Protein AF-0000000066156916 (afdb_homodimer)

InterPro domains:
  IPR000218 Large ribosomal subunit protein uL14 [MF_01367] (1-129)
  IPR000218 Large ribosomal subunit protein uL14 [PF00238] (1-128)
  IPR000218 Large ribosomal subunit protein uL14 [PTHR11761] (5-128)
  IPR000218 Large ribosomal subunit protein uL14 [SM01374] (1-129)
  IPR005745 Large ribosomal subunit protein uL14, bacteria [TIGR01067] (1-129)
  IPR036853 Large ribosomal subunit protein uL14 superfamily [G3DSA:2.40.150.20] (1-129)
  IPR036853 Large ribosomal subunit protein uL14 superfamily [SSF50193] (1-129)

Structure (mmCIF, N/CA/C/O backbone):
data_AF-0000000066156916-model_v1
#
loop_
_entity.id
_entity.type
_entity.pdbx_description
1 polymer 'Large ribosomal subunit protein uL14m'
#
loop_
_atom_site.group_PDB
_atom_site.id
_atom_site.type_symbol
_atom_site.label_atom_id
_atom_site.label_alt_id
_atom_site.label_comp_id
_atom_site.label_asym_id
_atom_site.label_entity_id
_atom_site.label_seq_id
_atom_site.pdbx_PDB_ins_code
_atom_site.Cartn_x
_atom_site.Cartn_y
_atom_site.Cartn_z
_atom_site.occupancy
_atom_site.B_iso_or_equiv
_atom_site.auth_seq_id
_atom_site.auth_comp_id
_atom_site.auth_asym_id
_atom_site.auth_atom_id
_atom_site.pdbx_PDB_model_num
ATOM 1 N N . MET A 1 1 ? -2.977 5.238 17.281 1 75.19 1 MET A N 1
ATOM 2 C CA . MET A 1 1 ? -4.219 6 17.172 1 75.19 1 MET A CA 1
ATOM 3 C C . MET A 1 1 ? -3.939 7.5 17.141 1 75.19 1 MET A C 1
ATOM 5 O O . MET A 1 1 ? -3.012 7.973 17.812 1 75.19 1 MET A O 1
ATOM 9 N N . ILE A 1 2 ? -4.539 8.188 16.25 1 85.06 2 ILE A N 1
ATOM 10 C CA . ILE A 1 2 ? -4.305 9.617 16.078 1 85.06 2 ILE A CA 1
ATOM 11 C C . ILE A 1 2 ? -5.359 10.406 16.859 1 85.06 2 ILE A C 1
ATOM 13 O O . ILE A 1 2 ? -6.562 10.234 16.625 1 85.06 2 ILE A O 1
ATOM 17 N N . ILE A 1 3 ? -4.891 11.18 17.875 1 84.06 3 ILE A N 1
ATOM 18 C CA . ILE A 1 3 ? -5.773 11.984 18.719 1 84.06 3 ILE A CA 1
ATOM 19 C C . ILE A 1 3 ? -5.211 13.398 18.844 1 84.06 3 ILE A C 1
ATOM 21 O O . ILE A 1 3 ? -4.113 13.688 18.359 1 84.06 3 ILE A O 1
ATOM 25 N N . LYS A 1 4 ? -5.996 14.211 19.516 1 86.44 4 LYS A N 1
ATOM 26 C CA . LYS A 1 4 ? -5.484 15.547 19.828 1 86.44 4 LYS A CA 1
ATOM 27 C C . LYS A 1 4 ? -4.16 15.461 20.578 1 86.44 4 LYS A C 1
ATOM 29 O O . LYS A 1 4 ? -4.008 14.648 21.484 1 86.44 4 LYS A O 1
ATOM 34 N N . GLY A 1 5 ? -3.264 16.219 20.203 1 91.69 5 GLY A N 1
ATOM 35 C CA . GLY A 1 5 ? -1.941 16.219 20.797 1 91.69 5 GLY A CA 1
ATOM 36 C C . GLY A 1 5 ? -0.938 15.375 20.047 1 91.69 5 GLY A C 1
ATOM 37 O O . GLY A 1 5 ? 0.262 15.422 20.328 1 91.69 5 GLY A O 1
ATOM 38 N N . SER A 1 6 ? -1.446 14.672 19.094 1 93.69 6 SER A N 1
ATOM 39 C CA . SER A 1 6 ? -0.546 13.828 18.312 1 93.69 6 SER A CA 1
ATOM 40 C C . SER A 1 6 ? 0.35 14.672 17.406 1 93.69 6 SER A C 1
ATOM 42 O O . SER A 1 6 ? -0.067 15.719 16.922 1 93.69 6 SER A O 1
ATOM 44 N N . ASN A 1 7 ? 1.561 14.156 17.234 1 96.5 7 ASN A N 1
ATOM 45 C CA . ASN A 1 7 ? 2.512 14.805 16.344 1 96.5 7 ASN A CA 1
ATOM 46 C C . ASN A 1 7 ? 2.492 14.172 14.953 1 96.5 7 ASN A C 1
ATOM 48 O O . ASN A 1 7 ? 2.205 12.977 14.812 1 96.5 7 ASN A O 1
ATOM 52 N N . PHE A 1 8 ? 2.84 14.977 14.016 1 97.69 8 PHE A N 1
ATOM 53 C CA . PHE A 1 8 ? 2.852 14.531 12.625 1 97.69 8 PHE A CA 1
ATOM 54 C C . PHE A 1 8 ? 4.078 15.062 11.898 1 97.69 8 PHE A C 1
ATOM 56 O O . PHE A 1 8 ? 4.551 16.172 12.188 1 97.69 8 PHE A O 1
ATOM 63 N N . SER A 1 9 ? 4.543 14.281 10.961 1 97.19 9 SER A N 1
ATOM 64 C CA . SER A 1 9 ? 5.535 14.766 10 1 97.19 9 SER A CA 1
ATOM 65 C C . SER A 1 9 ? 4.867 15.461 8.82 1 97.19 9 SER A C 1
ATOM 67 O O . SER A 1 9 ? 3.828 15.008 8.336 1 97.19 9 SER A O 1
ATOM 69 N N . VAL A 1 10 ? 5.461 16.469 8.375 1 96.69 10 VAL A N 1
ATOM 70 C CA . VAL A 1 10 ? 4.91 17.188 7.234 1 96.69 10 VAL A CA 1
ATOM 71 C C . VAL A 1 10 ? 5.43 16.578 5.938 1 96.69 10 VAL A C 1
ATOM 73 O O . VAL A 1 10 ? 6.637 16.375 5.781 1 96.69 10 VAL A O 1
ATOM 76 N N . MET A 1 11 ? 4.438 16.391 4.984 1 94 11 MET A N 1
ATOM 77 C CA . MET A 1 11 ? 4.773 15.633 3.777 1 94 11 MET A CA 1
ATOM 78 C C . MET A 1 11 ? 4.758 16.547 2.553 1 94 11 MET A C 1
ATOM 80 O O . MET A 1 11 ? 4.449 16.094 1.447 1 94 11 MET A O 1
ATOM 84 N N . ASP A 1 12 ? 4.996 17.781 2.676 1 91.81 12 ASP A N 1
ATOM 85 C CA . ASP A 1 12 ? 5.031 18.703 1.551 1 91.81 12 ASP A CA 1
ATOM 86 C C . ASP A 1 12 ? 6.184 19.688 1.689 1 91.81 12 ASP A C 1
ATOM 88 O O . ASP A 1 12 ? 6.914 19.672 2.684 1 91.81 12 ASP A O 1
ATOM 92 N N . ASN A 1 13 ? 6.352 20.438 0.644 1 91.88 13 ASN A N 1
ATOM 93 C CA . ASN A 1 13 ? 7.473 21.375 0.624 1 91.88 13 ASN A CA 1
ATOM 94 C C . ASN A 1 13 ? 7.078 22.734 1.2 1 91.88 13 ASN A C 1
ATOM 96 O O . ASN A 1 13 ? 7.52 23.781 0.708 1 91.88 13 ASN A O 1
ATOM 100 N N . SER A 1 14 ? 6.23 22.812 2.193 1 91.5 14 SER A N 1
ATOM 101 C CA . SER A 1 14 ? 5.793 24.047 2.836 1 91.5 14 SER A CA 1
ATOM 102 C C . SER A 1 14 ? 6.906 24.641 3.691 1 91.5 14 SER A C 1
ATOM 104 O O . SER A 1 14 ? 6.906 25.844 3.965 1 91.5 14 SER A O 1
ATOM 106 N N . GLY A 1 15 ? 7.828 23.797 4.109 1 93.19 15 GLY A N 1
ATOM 107 C CA . GLY A 1 15 ? 8.922 24.266 4.945 1 93.19 15 GLY A CA 1
ATOM 108 C C . GLY A 1 15 ? 8.828 23.766 6.379 1 93.19 15 GLY A C 1
ATOM 109 O O . GLY A 1 15 ? 9.789 23.906 7.148 1 93.19 15 GLY A O 1
ATOM 110 N N . ALA A 1 16 ? 7.73 23.266 6.738 1 95.94 16 ALA A N 1
ATOM 111 C CA . ALA A 1 16 ? 7.566 22.703 8.07 1 95.94 16 ALA A CA 1
ATOM 112 C C . ALA A 1 16 ? 8.047 21.25 8.109 1 95.94 16 ALA A C 1
ATOM 114 O O . ALA A 1 16 ? 8.055 20.562 7.09 1 95.94 16 ALA A O 1
ATOM 115 N N . ARG A 1 17 ? 8.477 20.828 9.359 1 95.94 17 ARG A N 1
ATOM 116 C CA . ARG A 1 17 ? 8.945 19.453 9.523 1 95.94 17 ARG A CA 1
ATOM 117 C C . ARG A 1 17 ? 8.016 18.672 10.445 1 95.94 17 ARG A C 1
ATOM 119 O O . ARG A 1 17 ? 7.578 17.578 10.102 1 95.94 17 ARG A O 1
ATOM 126 N N . LYS A 1 18 ? 7.762 19.203 11.602 1 98 18 LYS A N 1
ATOM 127 C CA . LYS A 1 18 ? 6.891 18.562 12.578 1 98 18 LYS A CA 1
ATOM 128 C C . LYS A 1 18 ? 5.781 19.5 13.039 1 98 18 LYS A C 1
ATOM 130 O O . LYS A 1 18 ? 6.016 20.688 13.242 1 98 18 LYS A O 1
ATOM 135 N N . VAL A 1 19 ? 4.613 18.875 13.172 1 98.19 19 VAL A N 1
ATOM 136 C CA . VAL A 1 19 ? 3.479 19.656 13.648 1 98.19 19 VAL A CA 1
ATOM 137 C C . VAL A 1 19 ? 2.727 18.875 14.727 1 98.19 19 VAL A C 1
ATOM 139 O O . VAL A 1 19 ? 2.887 17.656 14.836 1 98.19 19 VAL A O 1
ATOM 142 N N . GLN A 1 20 ? 1.944 19.547 15.484 1 97.94 20 GLN A N 1
ATOM 143 C CA . GLN A 1 20 ? 1.118 18.938 16.516 1 97.94 20 GLN A CA 1
ATOM 144 C C . GLN A 1 20 ? -0.356 19.281 16.328 1 97.94 20 GLN A C 1
ATOM 146 O O . GLN A 1 20 ? -0.704 20.438 16.078 1 97.94 20 GLN A O 1
ATOM 151 N N . CYS A 1 21 ? -1.134 18.297 16.484 1 96.62 21 CYS A N 1
ATOM 152 C CA . CYS A 1 21 ? -2.57 18.516 16.375 1 96.62 21 CYS A CA 1
ATOM 153 C C . CYS A 1 21 ? -3.115 19.219 17.609 1 96.62 21 CYS A C 1
ATOM 155 O O . CYS A 1 21 ? -2.936 18.75 18.734 1 96.62 21 CYS A O 1
ATOM 157 N N . ILE A 1 22 ? -3.861 20.203 17.344 1 94.19 22 ILE A N 1
ATOM 158 C CA . ILE A 1 22 ? -4.375 20.953 18.484 1 94.19 22 ILE A CA 1
ATOM 159 C C . ILE A 1 22 ? -5.898 20.922 18.469 1 94.19 22 ILE A C 1
ATOM 161 O O . ILE A 1 22 ? -6.539 21.234 19.484 1 94.19 22 ILE A O 1
ATOM 165 N N . GLN A 1 23 ? -6.465 20.734 17.359 1 90.81 23 GLN A N 1
ATOM 166 C CA . GLN A 1 23 ? -7.922 20.719 17.281 1 90.81 23 GLN A CA 1
ATOM 167 C C . GLN A 1 23 ? -8.383 19.859 16.109 1 90.81 23 GLN A C 1
ATOM 169 O O . GLN A 1 23 ? -7.703 19.766 15.078 1 90.81 23 GLN A O 1
ATOM 174 N N . THR A 1 24 ? -9.492 19.188 16.344 1 87 24 THR A N 1
ATOM 175 C CA . THR A 1 24 ? -10.117 18.438 15.258 1 87 24 THR A CA 1
ATOM 176 C C . THR A 1 24 ? -11.203 19.281 14.586 1 87 24 THR A C 1
ATOM 178 O O . THR A 1 24 ? -11.805 20.141 15.219 1 87 24 THR A O 1
ATOM 181 N N . LEU A 1 25 ? -11.211 19.078 13.227 1 78.94 25 LEU A N 1
ATOM 182 C CA . LEU A 1 25 ? -12.227 19.812 12.484 1 78.94 25 LEU A CA 1
ATOM 183 C C . LEU A 1 25 ? -13.445 18.938 12.211 1 78.94 25 LEU A C 1
ATOM 185 O O . LEU A 1 25 ? -13.438 17.734 12.516 1 78.94 25 LEU A O 1
ATOM 189 N N . GLU A 1 26 ? -14.523 19.531 11.68 1 65.25 26 GLU A N 1
ATOM 190 C CA . GLU A 1 26 ? -15.727 18.984 11.078 1 65.25 26 GLU A CA 1
ATOM 191 C C . GLU A 1 26 ? -16.547 18.188 12.102 1 65.25 26 GLU A C 1
ATOM 193 O O . GLU A 1 26 ? -17.156 17.188 11.758 1 65.25 26 GLU A O 1
ATOM 198 N N . GLY A 1 27 ? -16.703 18.719 13.195 1 63.56 27 GLY A N 1
ATOM 199 C CA . GLY A 1 27 ? -17.719 18.219 14.109 1 63.56 27 GLY A CA 1
ATOM 200 C C . GLY A 1 27 ? -17.281 16.969 14.852 1 63.56 27 GLY A C 1
ATOM 201 O O . GLY A 1 27 ? -18.094 16.328 15.539 1 63.56 27 GLY A O 1
ATOM 202 N N . LYS A 1 28 ? -16.125 16.562 14.5 1 65.19 28 LYS A N 1
ATOM 203 C CA . LYS A 1 28 ? -15.688 15.391 15.258 1 65.19 28 LYS A CA 1
ATOM 204 C C . LYS A 1 28 ? -15.398 15.758 16.719 1 65.19 28 LYS A C 1
ATOM 206 O O . LYS A 1 28 ? -14.906 16.859 17 1 65.19 28 LYS A O 1
ATOM 211 N N . LYS A 1 29 ? -16.062 14.875 17.406 1 63.94 29 LYS A N 1
ATOM 212 C CA . LYS A 1 29 ? -15.797 15.047 18.828 1 63.94 29 LYS A CA 1
ATOM 213 C C . LYS A 1 29 ? -14.297 14.984 19.125 1 63.94 29 LYS A C 1
ATOM 215 O O . LYS A 1 29 ? -13.547 14.305 18.422 1 63.94 29 LYS A O 1
ATOM 220 N N . PRO A 1 30 ? -13.867 15.828 19.984 1 60.12 30 PRO A N 1
ATOM 221 C CA . PRO A 1 30 ? -12.461 15.852 20.406 1 60.12 30 PRO A CA 1
ATOM 222 C C . PRO A 1 30 ? -11.906 14.461 20.688 1 60.12 30 PRO A C 1
ATOM 224 O O . PRO A 1 30 ? -10.711 14.219 20.5 1 60.12 30 PRO A O 1
ATOM 227 N N . THR A 1 31 ? -12.742 13.594 21.016 1 65.12 31 THR A N 1
ATOM 228 C CA . THR A 1 31 ? -12.297 12.258 21.406 1 65.12 31 THR A CA 1
ATOM 229 C C . THR A 1 31 ? -12.375 11.297 20.234 1 65.12 31 THR A C 1
ATOM 231 O O . THR A 1 31 ? -12.047 10.117 20.359 1 65.12 31 THR A O 1
ATOM 234 N N . SER A 1 32 ? -12.727 11.969 19.141 1 73.38 32 SER A N 1
ATOM 235 C CA . SER A 1 32 ? -12.906 11.078 18 1 73.38 32 SER A CA 1
ATOM 236 C C . SER A 1 32 ? -11.57 10.633 17.422 1 73.38 32 SER A C 1
ATOM 238 O O . SER A 1 32 ? -10.586 11.367 17.484 1 73.38 32 SER A O 1
ATOM 240 N N . LEU A 1 33 ? -11.531 9.398 17.016 1 83 33 LEU A N 1
ATOM 241 C CA . LEU A 1 33 ? -10.352 8.852 16.359 1 83 33 LEU A CA 1
ATOM 242 C C . LEU A 1 33 ? -10.188 9.445 14.969 1 83 33 LEU A C 1
ATOM 244 O O . LEU A 1 33 ? -11.148 9.531 14.203 1 83 33 LEU A O 1
ATOM 248 N N . LEU A 1 34 ? -9.023 10.055 14.781 1 89.31 34 LEU A N 1
ATOM 249 C CA . LEU A 1 34 ? -8.688 10.648 13.492 1 89.31 34 LEU A CA 1
ATOM 250 C C . LEU A 1 34 ? -8.133 9.594 12.539 1 89.31 34 LEU A C 1
ATOM 252 O O . LEU A 1 34 ? -7.496 8.625 12.977 1 89.31 34 LEU A O 1
ATOM 256 N N . ARG A 1 35 ? -8.508 9.805 11.312 1 91 35 ARG A N 1
ATOM 257 C CA . ARG A 1 35 ? -8.047 8.883 10.281 1 91 35 ARG A CA 1
ATOM 258 C C . ARG A 1 35 ? -7.477 9.641 9.086 1 91 35 ARG A C 1
ATOM 260 O O . ARG A 1 35 ? -7.598 10.867 9.008 1 91 35 ARG A O 1
ATOM 267 N N . VAL A 1 36 ? -6.902 8.867 8.227 1 94 36 VAL A N 1
ATOM 268 C CA . VAL A 1 36 ? -6.359 9.445 7.004 1 94 36 VAL A CA 1
ATOM 269 C C . VAL A 1 36 ? -7.477 10.141 6.223 1 94 36 VAL A C 1
ATOM 271 O O . VAL A 1 36 ? -8.562 9.578 6.055 1 94 36 VAL A O 1
ATOM 274 N N . GLY A 1 37 ? -7.211 11.305 5.84 1 91.88 37 GLY A N 1
ATOM 275 C CA . GLY A 1 37 ? -8.211 12.078 5.121 1 91.88 37 GLY A CA 1
ATOM 276 C C . GLY A 1 37 ? -8.883 13.133 5.98 1 91.88 37 GLY A C 1
ATOM 277 O O . GLY A 1 37 ? -9.523 14.047 5.461 1 91.88 37 GLY A O 1
ATOM 278 N N . ASP A 1 38 ? -8.742 13.078 7.309 1 91.94 38 ASP A N 1
ATOM 279 C CA . ASP A 1 38 ? -9.367 14.039 8.219 1 91.94 38 ASP A CA 1
ATOM 280 C C . ASP A 1 38 ? -8.594 15.359 8.234 1 91.94 38 ASP A C 1
ATOM 282 O O . ASP A 1 38 ? -7.363 15.359 8.195 1 91.94 38 ASP A O 1
ATOM 286 N N . LYS A 1 39 ? -9.391 16.344 8.32 1 92.19 39 LYS A N 1
ATOM 287 C CA . LYS A 1 39 ? -8.797 17.672 8.477 1 92.19 39 LYS A CA 1
ATOM 288 C C . LYS A 1 39 ? -8.586 18 9.953 1 92.19 39 LYS A C 1
ATOM 290 O O . LYS A 1 39 ? -9.445 17.719 10.789 1 92.19 39 LYS A O 1
ATOM 295 N N . ILE A 1 40 ? -7.496 18.578 10.18 1 93.44 40 ILE A N 1
ATOM 296 C CA . ILE A 1 40 ? -7.176 18.938 11.555 1 93.44 40 ILE A CA 1
ATOM 297 C C . ILE A 1 40 ? -6.52 20.328 11.586 1 93.44 40 ILE A C 1
ATOM 299 O O . ILE A 1 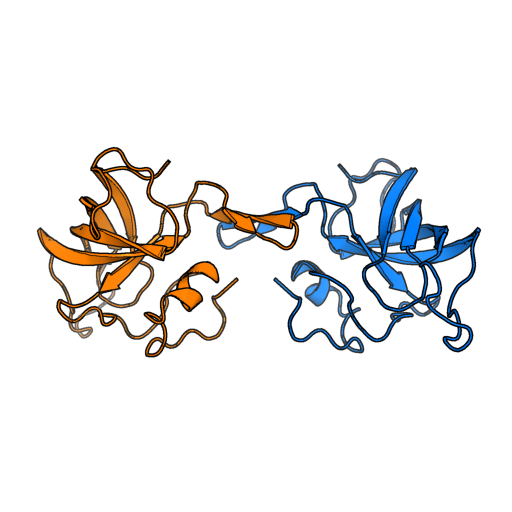40 ? -6.148 20.859 10.547 1 93.44 40 ILE A O 1
ATOM 303 N N . VAL A 1 41 ? -6.5 20.859 12.812 1 95.12 41 VAL A N 1
ATOM 304 C CA . VAL A 1 41 ? -5.742 22.078 13.062 1 95.12 41 VAL A CA 1
ATOM 305 C C . VAL A 1 41 ? -4.434 21.734 13.773 1 95.12 41 VAL A C 1
ATOM 307 O O . VAL A 1 41 ? -4.434 21 14.766 1 95.12 41 VAL A O 1
ATOM 310 N N . VAL A 1 42 ? -3.385 22.328 13.211 1 97 42 VAL A N 1
ATOM 311 C CA . VAL A 1 42 ? -2.088 21.969 13.773 1 97 42 VAL A CA 1
ATOM 312 C C . VAL A 1 42 ? -1.271 23.219 14.047 1 97 42 VAL A C 1
ATOM 314 O O . VAL A 1 42 ? -1.556 24.297 13.5 1 97 42 VAL A O 1
ATOM 317 N N . VAL A 1 43 ? -0.32 23.016 14.93 1 97.94 43 VAL A N 1
ATOM 318 C CA . VAL A 1 43 ? 0.673 24.047 15.203 1 97.94 43 VAL A CA 1
ATOM 319 C C . VAL A 1 43 ? 2.062 23.547 14.82 1 97.94 43 VAL A C 1
ATOM 321 O O . VAL A 1 43 ? 2.41 22.391 15.086 1 97.94 43 VAL A O 1
ATOM 324 N N . ILE A 1 44 ? 2.812 24.359 14.156 1 97.88 44 ILE A N 1
ATOM 325 C CA . ILE A 1 44 ? 4.145 23.969 13.695 1 97.88 44 ILE A CA 1
ATOM 326 C C . ILE A 1 44 ? 5.113 23.953 14.875 1 97.88 44 ILE A C 1
ATOM 328 O O . ILE A 1 44 ? 5.305 24.969 15.547 1 97.88 44 ILE A O 1
ATOM 332 N N . LYS A 1 45 ? 5.723 22.812 15.039 1 97.94 45 LYS A N 1
ATOM 333 C CA . LYS A 1 45 ? 6.637 22.641 16.172 1 97.94 45 LYS A CA 1
ATOM 334 C C . LYS A 1 45 ? 8.086 22.734 15.711 1 97.94 45 LYS A C 1
ATOM 336 O O . LYS A 1 45 ? 8.945 23.25 16.438 1 97.94 45 LYS A O 1
ATOM 341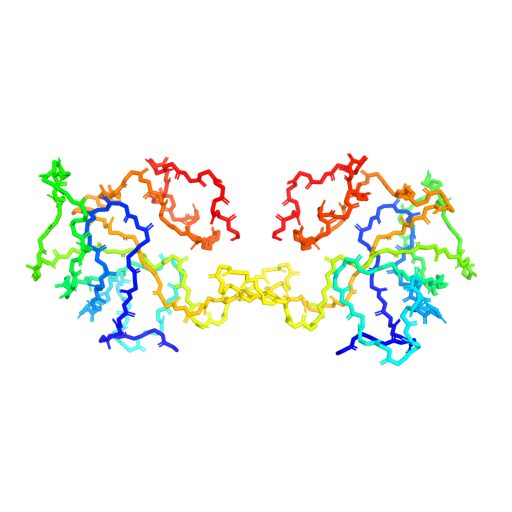 N N . LYS A 1 46 ? 8.344 22.234 14.562 1 96.62 46 LYS A N 1
ATOM 342 C CA . LYS A 1 46 ? 9.703 22.219 14.023 1 96.62 46 LYS A CA 1
ATOM 343 C C . LYS A 1 46 ? 9.711 22.562 12.539 1 96.62 46 LYS A C 1
ATOM 345 O O . LYS A 1 46 ? 8.789 22.188 11.805 1 96.62 46 LYS A O 1
ATOM 350 N N . MET A 1 47 ? 10.75 23.234 12.164 1 94.81 47 MET A N 1
ATOM 351 C CA . MET A 1 47 ? 10.922 23.609 10.766 1 94.81 47 MET A CA 1
ATOM 352 C C . MET A 1 47 ? 11.953 22.719 10.078 1 94.81 47 MET A C 1
ATOM 354 O O . MET A 1 47 ? 12.805 22.125 10.742 1 94.81 47 MET A O 1
ATOM 358 N N . GLU A 1 48 ? 11.664 22.578 8.789 1 90.06 48 GLU A N 1
ATOM 359 C CA . GLU A 1 48 ? 12.68 21.859 8.016 1 90.06 48 GLU A CA 1
ATOM 360 C C . GLU A 1 48 ? 14.008 22.609 8.023 1 90.06 48 GLU A C 1
ATOM 362 O O . GLU A 1 48 ? 14.023 23.844 8.023 1 90.06 48 GLU A O 1
ATOM 367 N N . LYS A 1 49 ? 15.148 21.781 8.242 1 77 49 LYS A N 1
ATOM 368 C CA . LYS A 1 49 ? 16.469 22.406 8.281 1 77 49 LYS A CA 1
ATOM 369 C C . LYS A 1 49 ? 16.812 23.047 6.941 1 77 49 LYS A C 1
ATOM 371 O O . LYS A 1 49 ? 16.594 22.453 5.887 1 77 49 LYS A O 1
ATOM 376 N N . ARG A 1 50 ? 16.797 24.297 6.867 1 65.12 50 ARG A N 1
ATOM 377 C CA . ARG A 1 50 ? 17.062 25.125 5.695 1 65.12 50 ARG A CA 1
ATOM 378 C C . ARG A 1 50 ? 18.453 24.875 5.152 1 65.12 50 ARG A C 1
ATOM 380 O O . ARG A 1 50 ? 19.453 25.031 5.875 1 65.12 50 ARG A O 1
ATOM 387 N N . LYS A 1 51 ? 18.5 23.672 4.336 1 50.75 51 LYS A N 1
ATOM 388 C CA . LYS A 1 51 ? 19.781 23.797 3.654 1 50.75 51 LYS A CA 1
ATOM 389 C C . LYS A 1 51 ? 19.781 24.984 2.688 1 50.75 51 LYS A C 1
ATOM 391 O O . LYS A 1 51 ? 18.953 25.031 1.77 1 50.75 51 LYS A O 1
ATOM 396 N N . GLY A 1 52 ? 20.453 26.078 2.98 1 56.62 52 GLY A N 1
ATOM 397 C CA . GLY A 1 52 ? 20.859 27.328 2.344 1 56.62 52 GLY A CA 1
ATOM 398 C C . GLY A 1 52 ? 19.734 28.344 2.252 1 56.62 52 GLY A C 1
ATOM 399 O O . GLY A 1 52 ? 18.562 28 2.426 1 56.62 52 GLY A O 1
ATOM 400 N N . GLY A 1 53 ? 20.016 29.703 2.229 1 50.72 53 GLY A N 1
ATOM 401 C CA . GLY A 1 53 ? 19.406 31.016 2.26 1 50.72 53 GLY A CA 1
ATOM 402 C C . GLY A 1 53 ? 18.094 31.078 1.494 1 50.72 53 GLY A C 1
ATOM 403 O O . GLY A 1 53 ? 17.375 32.094 1.574 1 50.72 53 GLY A O 1
ATOM 404 N N . LYS A 1 54 ? 18.031 30.375 0.372 1 51.09 54 LYS A N 1
ATOM 405 C CA . LYS A 1 54 ? 17.203 30.891 -0.704 1 51.09 54 LYS A CA 1
ATOM 406 C C . LYS A 1 54 ? 15.766 30.391 -0.578 1 51.09 54 LYS A C 1
ATOM 408 O O . LYS A 1 54 ? 14.906 30.734 -1.391 1 51.09 54 LYS A O 1
ATOM 413 N N . TYR A 1 55 ? 15.469 29.422 0.281 1 57.22 55 TYR A N 1
ATOM 414 C CA . TYR A 1 55 ? 14.094 29.016 -0.005 1 57.22 55 TYR A CA 1
ATOM 415 C C . TYR A 1 55 ? 13.117 29.703 0.934 1 57.22 55 TYR A C 1
ATOM 417 O O . TYR A 1 55 ? 13.375 29.828 2.133 1 57.22 55 TYR A O 1
ATOM 425 N N . LYS A 1 56 ? 12.141 30.406 0.331 1 64 56 LYS A N 1
ATOM 426 C CA . LYS A 1 56 ? 11.102 31.141 1.055 1 64 56 LYS A CA 1
ATOM 427 C C . LYS A 1 56 ? 10.234 30.188 1.872 1 64 56 LYS A C 1
ATOM 429 O O . LYS A 1 56 ? 9.602 29.281 1.319 1 64 56 LYS A O 1
ATOM 434 N N . LEU A 1 57 ? 10.398 30.234 3.152 1 80.94 57 LEU A N 1
ATOM 435 C CA . LEU A 1 57 ? 9.531 29.531 4.09 1 80.94 57 LEU A CA 1
ATOM 436 C C . LEU A 1 57 ? 8.094 30.016 3.965 1 80.94 57 LEU A C 1
ATOM 438 O O . LEU A 1 57 ? 7.836 31.234 3.941 1 80.94 57 LEU A O 1
ATOM 442 N N . LYS A 1 58 ? 7.203 29.031 3.59 1 89.06 58 LYS A N 1
ATOM 443 C CA . LYS A 1 58 ? 5.793 29.375 3.41 1 89.06 58 LYS A CA 1
ATOM 444 C C . LYS A 1 58 ? 5.074 29.453 4.75 1 89.06 58 LYS A C 1
ATOM 446 O O . LYS A 1 58 ? 3.979 30.016 4.84 1 89.06 58 LYS A O 1
ATOM 451 N N . VAL A 1 59 ? 5.738 28.844 5.723 1 94.12 59 VAL A N 1
ATOM 452 C CA . VAL A 1 59 ? 5.156 28.875 7.059 1 94.12 59 VAL A CA 1
ATOM 453 C C . VAL A 1 59 ? 6.246 29.141 8.094 1 94.12 59 VAL A C 1
ATOM 455 O O . VAL A 1 59 ? 7.438 29.109 7.773 1 94.12 59 VAL A O 1
ATOM 458 N N . LYS A 1 60 ? 5.789 29.469 9.281 1 93.44 60 LYS A N 1
ATOM 459 C CA . LYS A 1 60 ? 6.715 29.75 10.375 1 93.44 60 LYS A CA 1
ATOM 460 C C . LYS A 1 60 ? 6.426 28.859 11.586 1 93.44 60 LYS A C 1
ATOM 462 O O . LYS A 1 60 ? 5.316 28.344 11.727 1 93.44 60 LYS A O 1
ATOM 467 N N . LYS A 1 61 ? 7.512 28.844 12.375 1 94.56 61 LYS A N 1
ATOM 468 C CA . LYS A 1 61 ? 7.34 28.109 13.617 1 94.56 61 LYS A CA 1
ATOM 469 C C . LYS A 1 61 ? 6.227 28.719 14.469 1 94.56 61 LYS A C 1
ATOM 471 O O . LYS A 1 61 ? 6.113 29.938 14.578 1 94.56 61 LYS A O 1
ATOM 476 N N . SER A 1 62 ? 5.383 27.859 15.055 1 96.81 62 SER A N 1
ATOM 477 C CA . SER A 1 62 ? 4.324 28.219 15.984 1 96.81 62 SER A CA 1
ATOM 478 C C . SER A 1 62 ? 3.094 28.734 15.258 1 96.81 62 SER A C 1
ATOM 480 O O . SER A 1 62 ? 2.115 29.141 15.883 1 96.81 62 SER A O 1
ATOM 482 N N . ASP A 1 63 ? 3.18 28.688 13.891 1 95.62 63 ASP A N 1
ATOM 483 C CA . ASP A 1 63 ? 1.984 29 13.109 1 95.62 63 ASP A CA 1
ATOM 484 C C . ASP A 1 63 ? 0.906 27.938 13.312 1 95.62 63 ASP A C 1
ATOM 486 O O . ASP A 1 63 ? 1.215 26.75 13.469 1 95.62 63 ASP A O 1
ATOM 490 N N . VAL A 1 64 ? -0.326 28.453 13.328 1 95.81 64 VAL A N 1
ATOM 491 C CA . VAL A 1 64 ? -1.47 27.547 13.367 1 95.81 64 VAL A CA 1
ATOM 492 C C . VAL A 1 64 ? -2.08 27.438 11.977 1 95.81 64 VAL A C 1
ATOM 494 O O . VAL A 1 64 ? -2.41 28.438 11.344 1 95.81 64 VAL A O 1
ATOM 497 N N . CYS A 1 65 ? -2.168 26.219 11.445 1 94.88 65 CYS A N 1
ATOM 498 C CA . CYS A 1 65 ? -2.693 26.016 10.102 1 94.88 65 CYS A CA 1
ATOM 499 C C . CYS A 1 65 ? -3.582 24.781 10.047 1 94.88 65 CYS A C 1
ATOM 501 O O . CYS A 1 65 ? -3.641 24 11 1 94.88 65 CYS A O 1
ATOM 503 N N . TYR A 1 66 ? -4.289 24.766 8.984 1 95.75 66 TYR A N 1
ATOM 504 C CA . TYR A 1 66 ? -5.039 23.547 8.695 1 95.75 66 TYR A CA 1
ATOM 505 C C . TYR A 1 66 ? -4.137 22.484 8.07 1 95.75 66 TYR A C 1
ATOM 507 O O . TYR A 1 66 ? -3.092 22.812 7.496 1 95.75 66 TYR A O 1
ATOM 515 N N . ALA A 1 67 ? -4.574 21.281 8.281 1 96.12 67 ALA A N 1
ATOM 516 C CA . ALA A 1 67 ? -3.838 20.156 7.699 1 96.12 67 ALA A CA 1
ATOM 517 C C . ALA A 1 67 ? -4.766 18.984 7.422 1 96.12 67 ALA A C 1
ATOM 519 O O . ALA A 1 67 ? -5.852 18.891 7.996 1 96.12 67 ALA A O 1
ATOM 520 N N . VAL A 1 68 ? -4.309 18.188 6.535 1 95 68 VAL A N 1
ATOM 521 C CA . VAL A 1 68 ? -5.004 16.922 6.273 1 95 68 VAL A CA 1
ATOM 522 C C . VAL A 1 68 ? -4.059 15.75 6.508 1 95 68 VAL A C 1
ATOM 524 O O . VAL A 1 68 ? -2.887 15.805 6.125 1 95 68 VAL A O 1
ATOM 527 N N . ILE A 1 69 ? -4.602 14.758 7.223 1 95.75 69 ILE A N 1
ATOM 528 C CA . ILE A 1 69 ? -3.799 13.57 7.488 1 95.75 69 ILE A CA 1
ATOM 529 C C . ILE A 1 69 ? -3.646 12.758 6.203 1 95.75 69 ILE A C 1
ATOM 531 O O . ILE A 1 69 ? -4.641 12.422 5.551 1 95.75 69 ILE A O 1
ATOM 535 N N . VAL A 1 70 ? -2.367 12.383 5.879 1 94.94 70 VAL A N 1
ATOM 536 C CA . VAL A 1 70 ? -2.15 11.758 4.578 1 94.94 70 VAL A CA 1
ATOM 537 C C . VAL A 1 70 ? -1.564 10.359 4.77 1 94.94 70 VAL A C 1
ATOM 539 O O . VAL A 1 70 ? -1.524 9.562 3.83 1 94.94 70 VAL A O 1
ATOM 542 N N . LYS A 1 71 ? -1.047 10.07 5.93 1 95.44 71 LYS A N 1
ATOM 543 C CA . LYS A 1 71 ? -0.602 8.727 6.281 1 95.44 71 LYS A CA 1
ATOM 544 C C . LYS A 1 71 ? -0.639 8.516 7.793 1 95.44 71 LYS A C 1
ATOM 546 O O . LYS A 1 71 ? -0.654 9.484 8.562 1 95.44 71 LYS A O 1
ATOM 551 N N . SER A 1 72 ? -0.625 7.242 8.219 1 96.38 72 SER A N 1
ATOM 552 C CA . SER A 1 72 ? -0.752 6.965 9.648 1 96.38 72 SER A CA 1
ATOM 553 C C . SER A 1 72 ? -0 5.699 10.031 1 96.38 72 SER A C 1
ATOM 555 O O . SER A 1 72 ? 0.164 4.793 9.211 1 96.38 72 SER A O 1
ATOM 557 N N . LYS A 1 73 ? 0.406 5.781 11.25 1 94.75 73 LYS A N 1
ATOM 558 C CA . LYS A 1 73 ? 0.94 4.57 11.867 1 94.75 73 LYS A CA 1
ATOM 559 C C . LYS A 1 73 ? -0.15 3.518 12.047 1 94.75 73 LYS A C 1
ATOM 561 O O . LYS A 1 73 ? 0.113 2.318 11.93 1 94.75 73 LYS A O 1
ATOM 566 N N . GLN A 1 74 ? -1.28 4.051 12.328 1 93.62 74 GLN A N 1
ATOM 567 C CA . GLN A 1 74 ? -2.42 3.146 12.438 1 93.62 74 GLN A CA 1
ATOM 568 C C . GLN A 1 74 ? -2.75 2.512 11.086 1 93.62 74 GLN A C 1
ATOM 570 O O . GLN A 1 74 ? -2.844 3.209 10.078 1 93.62 74 GLN A O 1
ATOM 575 N N . PRO A 1 75 ? -2.975 1.222 11.094 1 94.88 75 PRO A N 1
ATOM 576 C CA . PRO A 1 75 ? -3.254 0.539 9.828 1 94.88 75 PRO A CA 1
ATOM 577 C C . PRO A 1 75 ? -4.555 1.008 9.172 1 94.88 75 PRO A C 1
ATOM 579 O O . PRO A 1 75 ? -5.543 1.253 9.867 1 94.88 75 PRO A O 1
ATOM 582 N N . VAL A 1 76 ? -4.418 1.175 7.891 1 94.38 76 VAL A N 1
ATOM 583 C CA . VAL A 1 76 ? -5.59 1.472 7.07 1 94.38 76 VAL A CA 1
ATOM 584 C C . VAL A 1 76 ? -5.988 0.232 6.273 1 94.38 76 VAL A C 1
ATOM 586 O O . VAL A 1 76 ? -5.188 -0.303 5.5 1 94.38 76 VAL A O 1
ATOM 589 N N . ARG A 1 77 ? -7.227 -0.154 6.484 1 94.25 77 ARG A N 1
ATOM 590 C CA . ARG A 1 77 ? -7.742 -1.321 5.773 1 94.25 77 ARG A CA 1
ATOM 591 C C . ARG A 1 77 ? -8.562 -0.905 4.559 1 94.25 77 ARG A C 1
ATOM 593 O O . ARG A 1 77 ? -9.555 -0.181 4.691 1 94.25 77 ARG A O 1
ATOM 600 N N . ARG A 1 78 ? -8.148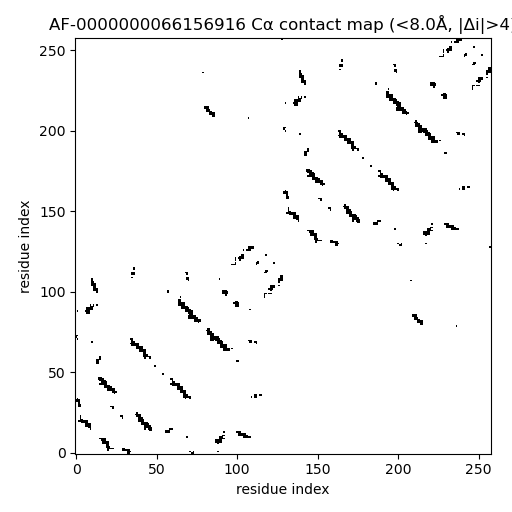 -1.419 3.471 1 90.31 78 ARG A N 1
ATOM 601 C CA . ARG A 1 78 ? -8.82 -1.06 2.229 1 90.31 78 ARG A CA 1
ATOM 602 C C . ARG A 1 78 ? -9.844 -2.123 1.829 1 90.31 78 ARG A C 1
ATOM 604 O O . ARG A 1 78 ? -9.836 -3.229 2.375 1 90.31 78 ARG A O 1
ATOM 611 N N . LYS A 1 79 ? -10.719 -1.628 0.863 1 87.94 79 LYS A N 1
ATOM 612 C CA . LYS A 1 79 ? -11.75 -2.541 0.369 1 87.94 79 LYS A CA 1
ATOM 613 C C . LYS A 1 79 ? -11.125 -3.744 -0.331 1 87.94 79 LYS A C 1
ATOM 615 O O . LYS A 1 79 ? -11.688 -4.84 -0.314 1 87.94 79 LYS A O 1
ATOM 620 N N . SER A 1 80 ? -9.992 -3.615 -0.827 1 83 80 SER A N 1
ATOM 621 C CA . SER A 1 80 ? -9.297 -4.68 -1.546 1 83 80 SER A CA 1
ATOM 622 C C . SER A 1 80 ? -8.773 -5.742 -0.587 1 83 80 SER A C 1
ATOM 624 O O . SER A 1 80 ? -8.367 -6.828 -1.015 1 83 80 SER A O 1
ATOM 626 N N . GLY A 1 81 ? -8.766 -5.414 0.668 1 87.25 81 GLY A N 1
ATOM 627 C CA . GLY A 1 81 ? -8.219 -6.336 1.654 1 87.25 81 GLY A CA 1
ATOM 628 C C . GLY A 1 81 ? -6.781 -6.023 2.029 1 87.25 81 GLY A C 1
ATOM 629 O O . GLY A 1 81 ? -6.227 -6.637 2.943 1 87.25 81 GLY A O 1
ATOM 630 N N . ILE A 1 82 ? -6.246 -5.086 1.384 1 92.31 82 ILE A N 1
ATOM 631 C CA . ILE A 1 82 ? -4.871 -4.68 1.653 1 92.31 82 ILE A CA 1
ATOM 632 C C . ILE A 1 82 ? -4.828 -3.791 2.893 1 92.31 82 ILE A C 1
ATOM 634 O O . ILE A 1 82 ? -5.715 -2.957 3.096 1 92.31 82 ILE A O 1
ATOM 638 N N . ILE A 1 83 ? -3.879 -4.035 3.607 1 95.94 83 ILE A N 1
ATOM 639 C CA . ILE A 1 83 ? -3.627 -3.197 4.773 1 95.94 83 ILE A CA 1
ATOM 640 C C . ILE A 1 83 ? -2.322 -2.426 4.586 1 95.94 83 ILE A C 1
ATOM 642 O O . ILE A 1 83 ? -1.306 -3.002 4.191 1 95.94 83 ILE A O 1
ATOM 646 N N . VAL A 1 84 ? -2.439 -1.142 4.863 1 95.06 84 VAL A N 1
ATOM 647 C CA . VAL A 1 84 ? -1.257 -0.305 4.691 1 95.06 84 VAL A CA 1
ATOM 648 C C . VAL A 1 84 ? -1.027 0.533 5.945 1 95.06 84 VAL A C 1
ATOM 650 O O . VAL A 1 84 ? -1.981 1.023 6.555 1 95.06 84 VAL A O 1
ATOM 653 N N . ASN A 1 85 ? 0.152 0.629 6.367 1 96 85 ASN A N 1
ATOM 654 C CA . ASN A 1 85 ? 0.491 1.561 7.438 1 96 85 ASN A CA 1
ATOM 655 C C . ASN A 1 85 ? 1.887 2.148 7.246 1 96 85 ASN A C 1
ATOM 657 O O . ASN A 1 85 ? 2.697 1.605 6.492 1 96 85 ASN A O 1
ATOM 661 N N . ALA A 1 86 ? 2.109 3.289 7.84 1 95.81 86 ALA A N 1
ATOM 662 C CA . ALA A 1 86 ? 3.395 3.98 7.75 1 95.81 86 ALA A CA 1
ATOM 663 C C . ALA A 1 86 ? 4.121 3.959 9.094 1 95.81 86 ALA A C 1
ATOM 665 O O . ALA A 1 86 ? 3.553 3.553 10.109 1 95.81 86 ALA A O 1
ATOM 666 N N . GLY A 1 87 ? 5.398 4.328 8.977 1 94.25 87 GLY A N 1
ATOM 667 C CA . GLY A 1 87 ? 6.199 4.398 10.195 1 94.25 87 GLY A CA 1
ATOM 668 C C . GLY A 1 87 ? 5.875 5.605 11.055 1 94.25 87 GLY A C 1
ATOM 669 O O . GLY A 1 87 ? 6.176 5.621 12.25 1 94.25 87 GLY A O 1
ATOM 670 N N . GLU A 1 88 ? 5.234 6.531 10.438 1 94.62 88 GLU A N 1
ATOM 671 C 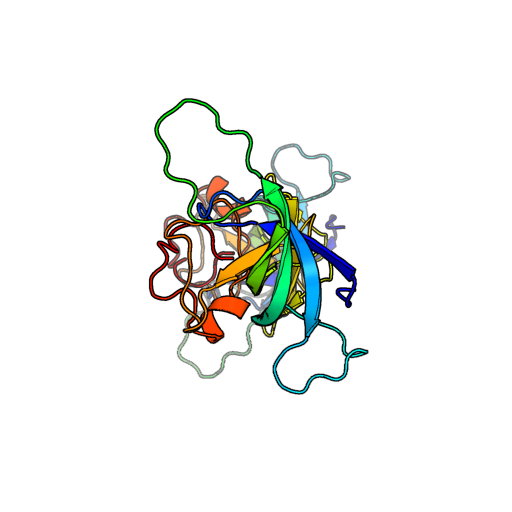CA . GLU A 1 88 ? 4.871 7.75 11.148 1 94.62 88 GLU A CA 1
ATOM 672 C C . GLU A 1 88 ? 3.572 8.344 10.602 1 94.62 88 GLU A C 1
ATOM 674 O O . GLU A 1 88 ? 3.119 7.965 9.523 1 94.62 88 GLU A O 1
ATOM 679 N N . ASN A 1 89 ? 3.008 9.141 11.539 1 96.56 89 ASN A N 1
ATOM 680 C CA . ASN A 1 89 ? 1.87 9.922 11.055 1 96.56 89 ASN A CA 1
ATOM 681 C C . ASN A 1 89 ? 2.322 11.117 10.219 1 96.56 89 ASN A C 1
ATOM 683 O O . ASN A 1 89 ? 3.332 11.75 10.531 1 96.56 89 ASN A O 1
ATOM 687 N N . GLY A 1 90 ? 1.574 11.375 9.062 1 96.38 90 GLY A N 1
ATOM 688 C CA . GLY A 1 90 ? 1.947 12.461 8.18 1 96.38 90 GLY A CA 1
ATOM 689 C C . GLY A 1 90 ? 0.778 13.359 7.805 1 96.38 90 GLY A C 1
ATOM 690 O O . GLY A 1 90 ? -0.367 12.898 7.766 1 96.38 90 GLY A O 1
ATOM 691 N N . VAL A 1 91 ? 1.131 14.617 7.496 1 96.62 91 VAL A N 1
ATOM 692 C CA . VAL A 1 91 ? 0.099 15.57 7.086 1 96.62 91 VAL A CA 1
ATOM 693 C C . VAL A 1 91 ? 0.627 16.453 5.957 1 96.62 91 VAL A C 1
ATOM 695 O O . VAL A 1 91 ? 1.838 16.531 5.738 1 96.62 91 VAL A O 1
ATOM 698 N N . ILE A 1 92 ? -0.268 17.031 5.305 1 95.38 92 ILE A N 1
ATOM 699 C CA . ILE A 1 92 ? -0.019 18.125 4.387 1 95.38 92 ILE A CA 1
ATOM 700 C C . ILE A 1 92 ? -0.724 19.391 4.887 1 95.38 92 ILE A C 1
ATOM 702 O O . ILE A 1 92 ? -1.868 19.328 5.344 1 95.38 92 ILE A O 1
ATOM 706 N N . LEU A 1 93 ? -0.015 20.438 4.793 1 96.06 93 LEU A N 1
ATOM 707 C CA . LEU A 1 93 ? -0.566 21.688 5.32 1 96.06 93 LEU A CA 1
ATOM 708 C C . LEU A 1 93 ? -1.494 22.344 4.305 1 96.06 93 LEU A C 1
ATOM 710 O O . LEU A 1 93 ? -1.227 22.312 3.102 1 96.06 93 LEU A O 1
ATOM 714 N N . LEU A 1 94 ? -2.535 22.922 4.859 1 95.06 94 LEU A N 1
ATOM 715 C CA . LEU A 1 94 ? -3.541 23.594 4.039 1 95.06 94 LEU A CA 1
ATOM 716 C C . LEU A 1 94 ? -3.666 25.062 4.422 1 95.06 94 LEU A C 1
ATOM 718 O O . LEU A 1 94 ? -3.42 25.438 5.574 1 95.06 94 LEU A O 1
ATOM 722 N N . THR A 1 95 ? -4.094 25.859 3.424 1 91 95 THR A N 1
ATOM 723 C CA . THR A 1 95 ? -4.43 27.25 3.688 1 91 95 THR A CA 1
ATOM 724 C C . THR A 1 95 ? -5.812 27.359 4.316 1 91 95 THR A C 1
ATOM 726 O O . THR A 1 95 ? -6.508 26.359 4.488 1 91 95 THR A O 1
ATOM 729 N N . LYS A 1 96 ? -6.156 28.609 4.664 1 87.75 96 LYS A N 1
ATOM 730 C CA . LYS A 1 96 ? -7.473 28.859 5.242 1 87.75 96 LYS A CA 1
ATOM 731 C C . LYS A 1 96 ? -8.586 28.484 4.266 1 87.75 96 LYS A C 1
ATOM 733 O O . LYS A 1 96 ? -9.695 28.125 4.676 1 87.75 96 LYS A O 1
ATOM 738 N N . THR A 1 97 ? -8.266 28.484 2.998 1 87.5 97 THR A N 1
ATOM 739 C CA . THR A 1 97 ? -9.234 28.156 1.961 1 87.5 97 THR A CA 1
ATOM 740 C C . THR A 1 97 ? -9.211 26.672 1.646 1 87.5 97 THR A C 1
ATOM 742 O O . THR A 1 97 ? -9.789 26.219 0.652 1 87.5 97 THR A O 1
ATOM 745 N N . LYS A 1 98 ? -8.445 25.922 2.412 1 84.81 98 LYS A N 1
ATOM 746 C CA . LYS A 1 98 ? -8.367 24.469 2.314 1 84.81 98 LYS A CA 1
ATOM 747 C C . LYS A 1 98 ? -7.625 24.031 1.054 1 84.81 98 LYS A C 1
ATOM 749 O O . LYS A 1 98 ? -8.016 23.062 0.395 1 84.81 98 LYS A O 1
ATOM 754 N N . GLU A 1 99 ? -6.711 24.844 0.687 1 88.75 99 GLU A N 1
ATOM 755 C CA . GLU A 1 99 ? -5.785 24.5 -0.392 1 88.75 99 GLU A CA 1
ATOM 756 C C . GLU A 1 99 ? -4.402 24.156 0.152 1 88.75 99 GLU A C 1
ATOM 758 O O . GLU A 1 99 ? -3.971 24.719 1.162 1 88.75 99 GLU A O 1
ATOM 763 N N . PRO A 1 100 ? -3.783 23.312 -0.553 1 91.38 100 PRO A N 1
ATOM 764 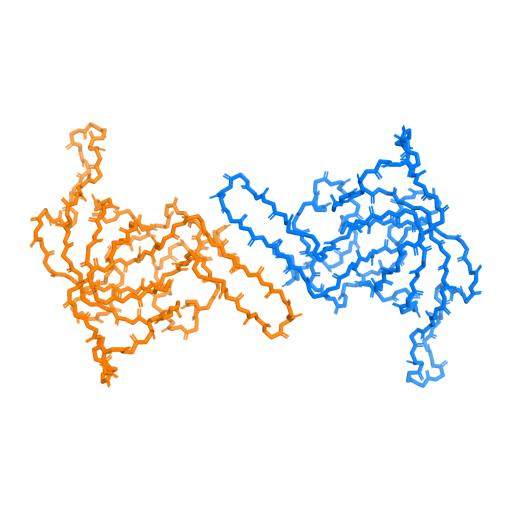C CA . PRO A 1 100 ? -2.447 22.938 -0.078 1 91.38 100 PRO A CA 1
ATOM 765 C C . PRO A 1 100 ? -1.472 24.109 -0.099 1 91.38 100 PRO A C 1
ATOM 767 O O . PRO A 1 100 ? -1.477 24.906 -1.042 1 91.38 100 PRO A O 1
ATOM 770 N N . ILE A 1 101 ? -0.707 24.172 0.946 1 91.25 101 ILE A N 1
ATOM 771 C CA . ILE A 1 101 ? 0.32 25.203 1.037 1 91.25 101 ILE A CA 1
ATOM 772 C C . ILE A 1 101 ? 1.521 24.812 0.178 1 91.25 101 ILE A C 1
ATOM 774 O O . ILE A 1 101 ? 2.051 25.641 -0.571 1 91.25 101 ILE A O 1
ATOM 778 N N . GLY A 1 102 ? 1.885 23.594 0.33 1 89 102 GLY A N 1
ATOM 779 C CA . GLY A 1 102 ? 2.959 23.078 -0.498 1 89 102 GLY A CA 1
ATOM 780 C C . GLY A 1 102 ? 2.494 22.641 -1.876 1 89 102 GLY A C 1
ATOM 781 O O . GLY A 1 102 ? 1.324 22.297 -2.064 1 89 102 GLY A O 1
ATOM 782 N N . THR A 1 103 ? 3.445 22.547 -2.881 1 87.12 103 THR A N 1
ATOM 783 C CA . THR A 1 103 ? 3.117 22.156 -4.25 1 87.12 103 THR A CA 1
ATOM 784 C C . THR A 1 103 ? 3.752 20.828 -4.609 1 87.12 103 THR A C 1
ATOM 786 O O . THR A 1 103 ? 3.445 20.25 -5.656 1 87.12 103 THR A O 1
ATOM 789 N N . ARG A 1 104 ? 4.539 20.375 -3.748 1 88 104 ARG A N 1
ATOM 790 C CA . ARG A 1 104 ? 5.211 19.109 -4.004 1 88 104 ARG A CA 1
ATOM 791 C C . ARG A 1 104 ? 5.152 18.203 -2.779 1 88 104 ARG A C 1
ATOM 793 O O . ARG A 1 104 ? 5.309 18.656 -1.648 1 88 104 ARG A O 1
ATOM 800 N N . LEU A 1 105 ? 4.973 16.953 -3.049 1 89.12 105 LEU A N 1
ATOM 801 C CA . LEU A 1 105 ? 5 15.977 -1.973 1 89.12 105 LEU A CA 1
ATOM 802 C C . LEU A 1 105 ? 6.426 15.508 -1.706 1 89.12 105 LEU A C 1
ATOM 804 O O . LEU A 1 105 ? 7.211 15.32 -2.641 1 89.12 105 LEU A O 1
ATOM 808 N N . THR A 1 106 ? 6.766 15.336 -0.415 1 87.12 106 THR A N 1
ATOM 809 C CA . THR A 1 106 ? 8.125 14.938 -0.068 1 87.12 106 THR A CA 1
ATOM 810 C C . THR A 1 106 ? 8.148 13.484 0.407 1 87.12 106 THR A C 1
ATOM 812 O O . THR A 1 106 ? 9.219 12.938 0.673 1 87.12 106 THR A O 1
ATOM 815 N N . GLY A 1 107 ? 6.984 12.852 0.411 1 87.12 107 GLY A N 1
ATOM 816 C CA . GLY A 1 107 ? 6.918 11.461 0.851 1 87.12 107 GLY A CA 1
ATOM 817 C C . GLY A 1 107 ? 5.668 10.75 0.377 1 87.12 107 GLY A C 1
ATOM 818 O O . GLY A 1 107 ? 4.863 11.32 -0.36 1 87.12 107 GLY A O 1
ATOM 819 N N . VAL A 1 108 ? 5.562 9.555 0.845 1 89.5 108 VAL A N 1
ATOM 820 C CA . VAL A 1 108 ? 4.461 8.695 0.424 1 89.5 108 VAL A CA 1
ATOM 821 C C . VAL A 1 108 ? 3.172 9.117 1.121 1 89.5 108 VAL A C 1
ATOM 823 O O . VAL A 1 108 ? 3.18 9.438 2.312 1 89.5 108 VAL A O 1
ATOM 826 N N . VAL A 1 109 ? 2.158 9.086 0.359 1 91.88 109 VAL A N 1
ATOM 827 C CA . VAL A 1 109 ? 0.832 9.414 0.874 1 91.88 109 VAL A CA 1
ATOM 828 C C . VAL A 1 109 ? -0.151 8.305 0.511 1 91.88 109 VAL A C 1
ATOM 830 O O . VAL A 1 109 ? -0.015 7.664 -0.534 1 91.88 109 VAL A O 1
ATOM 833 N N . PHE A 1 110 ? -1.075 8.141 1.441 1 93.12 110 PHE A N 1
ATOM 834 C CA . PHE A 1 110 ? -2.066 7.102 1.181 1 93.12 110 PHE A CA 1
ATOM 835 C C . PHE A 1 110 ? -3.139 7.605 0.22 1 93.12 110 PHE A C 1
ATOM 837 O O . PHE A 1 110 ? -3.488 8.789 0.239 1 93.12 110 PHE A O 1
ATOM 844 N N . LYS A 1 111 ? -3.66 6.762 -0.571 1 88.81 111 LYS A N 1
ATOM 845 C CA . LYS A 1 111 ? -4.586 7.125 -1.642 1 88.81 111 LYS A CA 1
ATOM 846 C C . LYS A 1 111 ? -5.902 7.648 -1.077 1 88.81 111 LYS A C 1
ATOM 848 O O . LYS A 1 111 ? -6.645 8.344 -1.769 1 88.81 111 LYS A O 1
ATOM 853 N N . GLU A 1 112 ? -6.191 7.328 0.161 1 89.44 112 GLU A N 1
ATOM 854 C CA . GLU A 1 112 ? -7.422 7.766 0.813 1 89.44 112 GLU A CA 1
ATOM 855 C C . GLU A 1 112 ? -7.566 9.281 0.755 1 89.44 112 GLU A C 1
ATOM 857 O O . GLU A 1 112 ? -8.688 9.805 0.748 1 89.44 112 GLU A O 1
ATOM 862 N N . VAL A 1 113 ? -6.512 9.914 0.571 1 89.5 113 VAL A N 1
ATOM 863 C CA . VAL A 1 113 ? -6.527 11.375 0.596 1 89.5 113 VAL A CA 1
ATOM 864 C C . VAL A 1 113 ? -7.062 11.914 -0.732 1 89.5 113 VAL A C 1
ATOM 866 O O . VAL A 1 113 ? -7.609 13.016 -0.79 1 89.5 113 VAL A O 1
ATOM 869 N N . GLN A 1 114 ? -6.891 11.188 -1.721 1 85.56 114 GLN A N 1
ATOM 870 C CA . GLN A 1 114 ? -7.355 11.617 -3.035 1 85.56 114 GLN A CA 1
ATOM 871 C C . GLN A 1 114 ? -8.867 11.828 -3.039 1 85.56 114 GLN A C 1
ATOM 873 O O . GLN A 1 114 ? -9.375 12.68 -3.771 1 85.56 114 GLN A O 1
ATOM 878 N N . ARG A 1 115 ? -9.445 11.141 -2.197 1 82.06 115 ARG A N 1
ATOM 879 C CA . ARG A 1 115 ? -10.898 11.234 -2.137 1 82.06 115 ARG A CA 1
ATOM 880 C C . ARG A 1 115 ? -11.344 12.602 -1.644 1 82.06 115 ARG A C 1
ATOM 882 O O . ARG A 1 115 ? -12.43 13.07 -1.985 1 82.06 115 ARG A O 1
ATOM 889 N N . THR A 1 116 ? -10.469 13.242 -0.938 1 83.19 116 THR A N 1
ATOM 890 C CA . THR A 1 116 ? -10.812 14.531 -0.365 1 83.19 116 THR A CA 1
ATOM 891 C C . THR A 1 116 ? -10.703 15.641 -1.414 1 83.19 116 THR A C 1
ATOM 893 O O . THR A 1 116 ? -11.273 16.719 -1.247 1 83.19 116 THR A O 1
ATOM 896 N N . GLY A 1 117 ? -9.953 15.383 -2.424 1 85.38 117 GLY A N 1
ATOM 897 C CA . GLY A 1 117 ? -9.758 16.375 -3.461 1 85.38 117 GLY A CA 1
ATOM 898 C C . GLY A 1 117 ? -8.742 17.453 -3.082 1 85.38 117 GLY A C 1
ATOM 899 O O . GLY A 1 117 ? -8.516 18.391 -3.84 1 85.38 117 GLY A O 1
ATOM 900 N N . LEU A 1 118 ? -8.148 17.328 -2.037 1 83.56 118 LEU A N 1
ATOM 901 C CA . LEU A 1 118 ? -7.262 18.359 -1.51 1 83.56 118 LEU A CA 1
ATOM 902 C C . LEU A 1 118 ? -5.902 18.312 -2.201 1 83.56 118 LEU A C 1
ATOM 904 O O . LEU A 1 118 ? -5.121 19.266 -2.104 1 83.56 118 LEU A O 1
ATOM 908 N N . LEU A 1 119 ? -5.625 17.156 -2.912 1 77.56 119 LEU A N 1
ATOM 909 C CA . LEU A 1 119 ? -4.316 17 -3.533 1 77.56 119 LEU A CA 1
ATOM 910 C C . LEU A 1 119 ? -4.367 17.391 -5.008 1 77.56 119 LEU A C 1
ATOM 912 O O . LEU A 1 119 ? -3.42 17.141 -5.754 1 77.56 119 LEU A O 1
ATOM 916 N N . LYS A 1 120 ? -5.426 17.938 -5.457 1 72.62 120 LYS A N 1
ATOM 917 C CA . LYS A 1 120 ? -5.625 18.266 -6.867 1 72.62 120 LYS A CA 1
ATOM 918 C C . LYS A 1 120 ? -4.512 19.172 -7.387 1 72.62 120 LYS A C 1
ATOM 920 O O . LYS A 1 120 ? -4.07 19.031 -8.531 1 72.62 120 LYS A O 1
ATOM 925 N N . ASN A 1 121 ? -3.953 20.031 -6.684 1 74.81 121 ASN A N 1
ATOM 926 C CA . ASN A 1 121 ? -2.955 20.984 -7.152 1 74.81 121 ASN A CA 1
ATOM 927 C C . ASN A 1 121 ? -1.544 20.562 -6.754 1 74.81 121 ASN A C 1
ATOM 929 O O . ASN A 1 121 ? -0.604 21.344 -6.844 1 74.81 121 ASN A O 1
ATOM 933 N N . VAL A 1 122 ? -1.511 19.5 -6.168 1 73.88 122 VAL A N 1
ATOM 934 C CA . VAL A 1 122 ? -0.209 19.031 -5.699 1 73.88 122 VAL A CA 1
ATOM 935 C C . VAL A 1 122 ? 0.351 18 -6.672 1 73.88 122 VAL A C 1
ATOM 937 O O . VAL A 1 122 ? -0.391 17.156 -7.191 1 73.88 122 VAL A O 1
ATOM 940 N N . SER A 1 123 ? 1.551 18.266 -7.062 1 64.62 123 SER A N 1
ATOM 941 C CA . SER A 1 123 ? 2.221 17.281 -7.918 1 64.62 123 SER A CA 1
ATOM 942 C C . SER A 1 123 ? 2.295 15.922 -7.242 1 64.62 123 SER A C 1
ATOM 944 O O . SER A 1 123 ? 2.973 15.766 -6.227 1 64.62 123 SER A O 1
ATOM 946 N N . ILE A 1 124 ? 1.292 15.047 -7.445 1 61.31 124 ILE A N 1
ATOM 947 C CA . ILE A 1 124 ? 1.012 13.852 -6.652 1 61.31 124 ILE A CA 1
ATOM 948 C C . ILE A 1 124 ? 1.686 12.641 -7.293 1 61.31 124 ILE A C 1
ATOM 950 O O . ILE A 1 124 ? 1.616 11.531 -6.758 1 61.31 124 ILE A O 1
ATOM 954 N N . SER A 1 125 ? 2.305 12.742 -8.305 1 60.44 125 SER A N 1
ATOM 955 C CA . SER A 1 125 ? 2.422 11.656 -9.273 1 60.44 125 SER A CA 1
ATOM 956 C C . SER A 1 125 ? 2.861 10.359 -8.602 1 60.44 125 SER A C 1
ATOM 958 O O . SER A 1 125 ? 2.178 9.336 -8.703 1 60.44 125 SER A O 1
ATOM 960 N N . LYS A 1 126 ? 4.09 10.297 -8 1 64.12 126 LYS A N 1
ATOM 961 C CA . LYS A 1 126 ? 4.785 9.023 -7.832 1 64.12 126 LYS A CA 1
ATOM 962 C C . LYS A 1 126 ? 4.688 8.531 -6.395 1 64.12 126 LYS A C 1
ATOM 964 O O . LYS A 1 126 ? 5.094 7.406 -6.086 1 64.12 126 LYS A O 1
ATOM 969 N N . TYR A 1 127 ? 3.834 9.305 -5.555 1 76.81 127 TYR A N 1
ATOM 970 C CA . TYR A 1 127 ? 4.012 9.016 -4.137 1 76.81 127 TYR A CA 1
ATOM 971 C C . TYR A 1 127 ? 2.721 8.5 -3.52 1 76.81 127 TYR A C 1
ATOM 973 O O . TYR A 1 127 ? 2.631 8.328 -2.301 1 76.81 127 TYR A O 1
ATOM 981 N N . ILE A 1 128 ? 1.808 8.289 -4.359 1 82.06 128 ILE A N 1
ATOM 982 C CA . ILE A 1 128 ? 0.535 7.867 -3.781 1 82.06 128 ILE A CA 1
ATOM 983 C C . ILE A 1 128 ? 0.406 6.348 -3.865 1 82.06 128 ILE A C 1
ATOM 985 O O . ILE A 1 128 ? 0.641 5.758 -4.922 1 82.06 128 ILE A O 1
ATOM 989 N N . ILE A 1 129 ? 0.154 5.801 -2.715 1 84.38 129 ILE A N 1
ATOM 990 C CA . ILE A 1 129 ? -0.037 4.355 -2.695 1 84.38 129 ILE A CA 1
ATOM 991 C C . ILE A 1 129 ? -1.445 4.027 -2.203 1 84.38 129 ILE A C 1
ATOM 993 O O . ILE A 1 129 ? -1.994 4.738 -1.355 1 84.38 129 ILE A O 1
ATOM 997 N N . MET B 1 1 ? 3.566 -16.641 7.113 1 75.25 1 MET B N 1
ATOM 998 C CA . MET B 1 1 ? 4.809 -17.047 6.469 1 75.25 1 MET B CA 1
ATOM 999 C C . MET B 1 1 ? 4.527 -17.984 5.297 1 75.25 1 MET B C 1
ATOM 1001 O O . MET B 1 1 ? 3.59 -18.781 5.348 1 75.25 1 MET B O 1
ATOM 1005 N N . ILE B 1 2 ? 5.133 -17.734 4.188 1 85.25 2 ILE B N 1
ATOM 1006 C CA . ILE B 1 2 ? 4.902 -18.516 2.984 1 85.25 2 ILE B CA 1
ATOM 1007 C C . ILE B 1 2 ? 5.953 -19.625 2.883 1 85.25 2 ILE B C 1
ATOM 1009 O O . ILE B 1 2 ? 7.152 -19.344 2.865 1 85.25 2 ILE B O 1
ATOM 1013 N N . ILE B 1 3 ? 5.477 -20.906 2.945 1 83.94 3 ILE B N 1
ATOM 1014 C CA . ILE B 1 3 ? 6.355 -22.078 2.865 1 83.94 3 ILE B CA 1
ATOM 1015 C C . ILE B 1 3 ? 5.793 -23.078 1.865 1 83.94 3 ILE B C 1
ATOM 1017 O O . ILE B 1 3 ? 4.703 -22.875 1.32 1 83.94 3 ILE B O 1
ATOM 1021 N N . LYS B 1 4 ? 6.578 -24.125 1.678 1 86.5 4 LYS B N 1
ATOM 1022 C CA . LYS B 1 4 ? 6.066 -25.219 0.855 1 86.5 4 LYS B CA 1
ATOM 1023 C C . LYS B 1 4 ? 4.738 -25.734 1.398 1 86.5 4 LYS B C 1
ATOM 1025 O O . LYS B 1 4 ? 4.578 -25.906 2.609 1 86.5 4 LYS B O 1
ATOM 1030 N N . GLY B 1 5 ? 3.838 -25.922 0.563 1 91.75 5 GLY B N 1
ATOM 1031 C CA . GLY B 1 5 ? 2.514 -26.391 0.954 1 91.75 5 GLY B CA 1
ATOM 1032 C C . GLY B 1 5 ? 1.513 -25.25 1.11 1 91.75 5 GLY B C 1
ATOM 1033 O O . GLY B 1 5 ? 0.312 -25.5 1.247 1 91.75 5 GLY B O 1
ATOM 1034 N N . SER B 1 6 ? 2.027 -24.078 1.043 1 93.62 6 SER B N 1
ATOM 1035 C CA . SER B 1 6 ? 1.132 -22.938 1.183 1 93.62 6 SER B CA 1
ATOM 1036 C C . SER B 1 6 ? 0.236 -22.781 -0.042 1 93.62 6 SER B C 1
ATOM 1038 O O . SER B 1 6 ? 0.651 -23.078 -1.162 1 93.62 6 SER B O 1
ATOM 1040 N N . ASN B 1 7 ? -0.967 -22.297 0.229 1 96.5 7 ASN B N 1
ATOM 1041 C CA . ASN B 1 7 ? -1.918 -22.031 -0.843 1 96.5 7 ASN B CA 1
ATOM 1042 C C . ASN B 1 7 ? -1.895 -20.562 -1.253 1 96.5 7 ASN B C 1
ATOM 1044 O O . ASN B 1 7 ? -1.604 -19.688 -0.432 1 96.5 7 ASN B O 1
ATOM 1048 N N . PHE B 1 8 ? -2.234 -20.359 -2.467 1 97.75 8 PHE B N 1
ATOM 1049 C CA . PHE B 1 8 ? -2.24 -19.016 -3.018 1 97.75 8 PHE B CA 1
ATOM 1050 C C . PHE B 1 8 ? -3.465 -18.797 -3.898 1 97.75 8 PHE B C 1
ATOM 1052 O O . PHE B 1 8 ? -3.941 -19.719 -4.551 1 97.75 8 PHE B O 1
ATOM 1059 N N . SER B 1 9 ? -3.926 -17.562 -3.91 1 97.12 9 SER B N 1
ATOM 1060 C CA . SER B 1 9 ? -4.91 -17.141 -4.898 1 97.12 9 SER B CA 1
ATOM 1061 C C . SER B 1 9 ? -4.238 -16.688 -6.188 1 97.12 9 SER B C 1
ATOM 1063 O O . SER B 1 9 ? -3.199 -16.031 -6.152 1 97.12 9 SER B O 1
ATOM 1065 N N . VAL B 1 10 ? -4.836 -17 -7.25 1 96.69 10 VAL B N 1
ATOM 1066 C CA . VAL B 1 10 ? -4.281 -16.578 -8.539 1 96.69 10 VAL B CA 1
ATOM 1067 C C . VAL B 1 10 ? -4.801 -15.195 -8.898 1 96.69 10 VAL B C 1
ATOM 1069 O O . VAL B 1 10 ? -6.008 -14.938 -8.844 1 96.69 10 VAL B O 1
ATOM 1072 N N . MET B 1 11 ? -3.82 -14.344 -9.352 1 93.88 11 MET B N 1
ATOM 1073 C CA . MET B 1 11 ? -4.156 -12.93 -9.547 1 93.88 11 MET B CA 1
ATOM 1074 C C . MET B 1 11 ? -4.137 -12.57 -11.031 1 93.88 11 MET B C 1
ATOM 1076 O O . MET B 1 11 ? -3.832 -11.438 -11.391 1 93.88 11 MET B O 1
ATOM 1080 N N . ASP B 1 12 ? -4.367 -13.453 -11.906 1 91.75 12 ASP B N 1
ATOM 1081 C CA . ASP B 1 12 ? -4.395 -13.18 -13.336 1 91.75 12 ASP B CA 1
ATOM 1082 C C . ASP B 1 12 ? -5.555 -13.914 -14.008 1 91.75 12 ASP B C 1
ATOM 1084 O O . ASP B 1 12 ? -6.285 -14.664 -13.359 1 91.75 12 ASP B O 1
ATOM 1088 N N . ASN B 1 13 ? -5.723 -13.609 -15.258 1 91.94 13 ASN B N 1
ATOM 1089 C CA . ASN B 1 13 ? -6.844 -14.188 -16 1 91.94 13 ASN B CA 1
ATOM 1090 C C . ASN B 1 13 ? -6.449 -15.508 -16.672 1 91.94 13 ASN B C 1
ATOM 1092 O O . ASN B 1 13 ? -6.891 -15.797 -17.781 1 91.94 13 ASN B O 1
ATOM 1096 N N . SER B 1 14 ? -5.586 -16.312 -16.078 1 91.62 14 SER B N 1
ATOM 1097 C CA . SER B 1 14 ? -5.152 -17.594 -16.609 1 91.62 14 SER B CA 1
ATOM 1098 C C . SER B 1 14 ? -6.266 -18.641 -16.531 1 91.62 14 SER B C 1
ATOM 1100 O O . SER B 1 14 ? -6.27 -19.609 -17.281 1 91.62 14 SER B O 1
ATOM 1102 N N . GLY B 1 15 ? -7.188 -18.406 -15.617 1 93.31 15 GLY B N 1
ATOM 1103 C CA . GLY B 1 15 ? -8.281 -19.344 -15.438 1 93.31 15 GLY B CA 1
ATOM 1104 C C . GLY B 1 15 ? -8.195 -20.125 -14.141 1 93.31 15 GLY B C 1
ATOM 1105 O O . GLY B 1 15 ? -9.156 -20.797 -13.742 1 93.31 15 GLY B O 1
ATOM 1106 N N . ALA B 1 16 ? -7.098 -20.094 -13.516 1 95.94 16 ALA B N 1
ATOM 1107 C CA . ALA B 1 16 ? -6.941 -20.75 -12.227 1 95.94 16 ALA B CA 1
ATOM 1108 C C . ALA B 1 16 ? -7.422 -19.844 -11.094 1 95.94 16 ALA B C 1
ATOM 1110 O O . ALA B 1 16 ? -7.43 -18.625 -11.227 1 95.94 16 ALA B O 1
ATOM 1111 N N . ARG B 1 17 ? -7.863 -20.531 -9.969 1 95.94 17 ARG B N 1
ATOM 1112 C CA . ARG B 1 17 ? -8.328 -19.781 -8.812 1 95.94 17 ARG B CA 1
ATOM 1113 C C . ARG B 1 17 ? -7.402 -19.984 -7.613 1 95.94 17 ARG B C 1
ATOM 1115 O O . ARG B 1 17 ? -6.961 -19.016 -6.992 1 95.94 17 ARG B O 1
ATOM 1122 N N . LYS B 1 18 ? -7.164 -21.219 -7.281 1 98 18 LYS B N 1
ATOM 1123 C CA . LYS B 1 18 ? -6.297 -21.547 -6.156 1 98 18 LYS B CA 1
ATOM 1124 C C . LYS B 1 18 ? -5.188 -22.516 -6.578 1 98 18 LYS B C 1
ATOM 1126 O O . LYS B 1 18 ? -5.422 -23.438 -7.367 1 98 18 LYS B O 1
ATOM 1131 N N . VAL B 1 19 ? -4.016 -22.219 -6.008 1 98.19 19 VAL B N 1
ATOM 1132 C CA . VAL B 1 19 ? -2.879 -23.078 -6.297 1 98.19 19 VAL B CA 1
ATOM 1133 C C . VAL B 1 19 ? -2.131 -23.406 -5.004 1 98.19 19 VAL B C 1
ATOM 1135 O O . VAL B 1 19 ? -2.295 -22.703 -3.998 1 98.19 19 VAL B O 1
ATOM 1138 N N . GLN B 1 20 ? -1.352 -24.422 -5.02 1 97.94 20 GLN B N 1
ATOM 1139 C CA . GLN B 1 20 ? -0.529 -24.828 -3.881 1 97.94 20 GLN B CA 1
ATOM 1140 C C . GLN B 1 20 ? 0.945 -24.891 -4.266 1 97.94 20 GLN B C 1
ATOM 1142 O O . GLN B 1 20 ? 1.293 -25.453 -5.309 1 97.94 20 GLN B O 1
ATOM 1147 N N . CYS B 1 21 ? 1.728 -24.406 -3.402 1 96.56 21 CYS B N 1
ATOM 1148 C CA . CYS B 1 21 ? 3.166 -24.469 -3.641 1 96.56 21 CYS B CA 1
ATOM 1149 C C . CYS B 1 21 ? 3.701 -25.875 -3.391 1 96.56 21 CYS B C 1
ATOM 1151 O O . CYS B 1 21 ? 3.514 -26.422 -2.307 1 96.56 21 CYS B O 1
ATOM 1153 N N . ILE B 1 22 ? 4.453 -26.281 -4.312 1 94.25 22 ILE B N 1
ATOM 1154 C CA . ILE B 1 22 ? 4.961 -27.641 -4.148 1 94.25 22 ILE B CA 1
ATOM 1155 C C . ILE B 1 22 ? 6.488 -27.625 -4.133 1 94.25 22 ILE B C 1
ATOM 1157 O O . ILE B 1 22 ? 7.125 -28.594 -3.723 1 94.25 22 ILE B O 1
ATOM 1161 N N . GLN B 1 23 ? 7.055 -26.672 -4.719 1 90.75 23 GLN B N 1
ATOM 1162 C CA . GLN B 1 23 ? 8.516 -26.578 -4.75 1 90.75 23 GLN B CA 1
ATOM 1163 C C . GLN B 1 23 ? 8.984 -25.141 -4.84 1 90.75 23 GLN B C 1
ATOM 1165 O O . GLN B 1 23 ? 8.305 -24.297 -5.438 1 90.75 23 GLN B O 1
ATOM 1170 N N . THR B 1 24 ? 10.078 -24.906 -4.16 1 86.81 24 THR B N 1
ATOM 1171 C CA . THR B 1 24 ? 10.711 -23.594 -4.293 1 86.81 24 THR B CA 1
ATOM 1172 C C . THR B 1 24 ? 11.797 -23.609 -5.363 1 86.81 24 THR B C 1
ATOM 1174 O O . THR B 1 24 ? 12.383 -24.672 -5.633 1 86.81 24 THR B O 1
ATOM 1177 N N . LEU B 1 25 ? 11.812 -22.438 -6.078 1 78.75 25 LEU B N 1
ATOM 1178 C CA . LEU B 1 25 ? 12.828 -22.344 -7.121 1 78.75 25 LEU B CA 1
ATOM 1179 C C . LEU B 1 25 ? 14.039 -21.562 -6.625 1 78.75 25 LEU B C 1
ATOM 1181 O O . LEU B 1 25 ? 14.031 -21.031 -5.512 1 78.75 25 LEU B O 1
ATOM 1185 N N . GLU B 1 26 ? 15.117 -21.531 -7.418 1 64.75 26 GLU B N 1
ATOM 1186 C CA . GLU B 1 26 ? 16.328 -20.719 -7.379 1 64.75 26 GLU B CA 1
ATOM 1187 C C . GLU B 1 26 ? 17.125 -20.984 -6.109 1 64.75 26 GLU B C 1
ATOM 1189 O O . GLU B 1 26 ? 17.766 -20.078 -5.562 1 64.75 26 GLU B O 1
ATOM 1194 N N . GLY B 1 27 ? 17.266 -22.172 -5.82 1 63.62 27 GLY B N 1
ATOM 1195 C CA . GLY B 1 27 ? 18.281 -22.547 -4.852 1 63.62 27 GLY B CA 1
ATOM 1196 C C . GLY B 1 27 ? 17.859 -22.297 -3.416 1 63.62 27 GLY B C 1
ATOM 1197 O O . GLY B 1 27 ? 18.688 -22.375 -2.498 1 63.62 27 GLY B O 1
ATOM 1198 N N . LYS B 1 28 ? 16.719 -21.75 -3.34 1 65 28 LYS B N 1
ATOM 1199 C CA . LYS B 1 28 ? 16.281 -21.578 -1.957 1 65 28 LYS B CA 1
ATOM 1200 C C . LYS B 1 28 ? 15.992 -22.922 -1.293 1 65 28 LYS B C 1
ATOM 1202 O O . LYS B 1 28 ? 15.484 -23.844 -1.938 1 65 28 LYS B O 1
ATOM 1207 N N . LYS B 1 29 ? 16.672 -22.859 -0.17 1 63.75 29 LYS B N 1
ATOM 1208 C CA . LYS B 1 29 ? 16.422 -24.047 0.633 1 63.75 29 LYS B CA 1
ATOM 1209 C C . LYS B 1 29 ? 14.922 -24.25 0.875 1 63.75 29 LYS B C 1
ATOM 1211 O O . LYS B 1 29 ? 14.164 -23.281 0.95 1 63.75 29 LYS B O 1
ATOM 1216 N N . PRO B 1 30 ? 14.5 -25.453 0.782 1 60 30 PRO B N 1
ATOM 1217 C CA . PRO B 1 30 ? 13.094 -25.781 1.037 1 60 30 PRO B CA 1
ATOM 1218 C C . PRO B 1 30 ? 12.547 -25.109 2.287 1 60 30 PRO B C 1
ATOM 1220 O O . PRO B 1 30 ? 11.344 -24.812 2.359 1 60 30 PRO B O 1
ATOM 1223 N N . THR B 1 31 ? 13.375 -24.812 3.164 1 64.81 31 THR B N 1
ATOM 1224 C CA . THR B 1 31 ? 12.938 -24.25 4.438 1 64.81 31 THR B CA 1
ATOM 1225 C C . THR B 1 31 ? 13.008 -22.734 4.41 1 64.81 31 THR B C 1
ATOM 1227 O O . THR B 1 31 ? 12.68 -22.078 5.398 1 64.81 31 THR B O 1
ATOM 1230 N N . SER B 1 32 ? 13.352 -22.344 3.191 1 72.88 32 SER B N 1
ATOM 1231 C CA . SER B 1 32 ? 13.523 -20.891 3.135 1 72.88 32 SER B CA 1
ATOM 1232 C C . SER B 1 32 ? 12.18 -20.172 3.105 1 72.88 32 SER B C 1
ATOM 1234 O O . SER B 1 32 ? 11.195 -20.703 2.592 1 72.88 32 SER B O 1
ATOM 1236 N N . LEU B 1 33 ? 12.141 -19.078 3.785 1 82.75 33 LEU B N 1
ATOM 1237 C CA . LEU B 1 33 ? 10.953 -18.234 3.775 1 82.75 33 LEU B CA 1
ATOM 1238 C C . LEU B 1 33 ? 10.789 -17.547 2.424 1 82.75 33 LEU B C 1
ATOM 1240 O O . LEU B 1 33 ? 11.758 -17.016 1.87 1 82.75 33 LEU B O 1
ATOM 1244 N N . LEU B 1 34 ? 9.641 -17.797 1.839 1 89.19 34 LEU B N 1
ATOM 1245 C CA . LEU B 1 34 ? 9.305 -17.188 0.554 1 89.19 34 LEU B CA 1
ATOM 1246 C C . LEU B 1 34 ? 8.758 -15.773 0.745 1 89.19 34 LEU B C 1
ATOM 1248 O O . LEU B 1 34 ? 8.117 -15.484 1.759 1 89.19 34 LEU B O 1
ATOM 1252 N N . ARG B 1 35 ? 9.133 -14.977 -0.214 1 90.94 35 ARG B N 1
ATOM 1253 C CA . ARG B 1 35 ? 8.672 -13.594 -0.18 1 90.94 35 ARG B CA 1
ATOM 1254 C C . ARG B 1 35 ? 8.102 -13.172 -1.53 1 90.94 35 ARG B C 1
ATOM 1256 O O . ARG B 1 35 ? 8.219 -13.906 -2.516 1 90.94 35 ARG B O 1
ATOM 1263 N N . VAL B 1 36 ? 7.52 -12.016 -1.48 1 93.88 36 VAL B N 1
ATOM 1264 C CA . VAL B 1 36 ? 6.98 -11.461 -2.717 1 93.88 36 VAL B CA 1
ATOM 1265 C C . VAL B 1 36 ? 8.102 -11.305 -3.746 1 93.88 36 VAL B C 1
ATOM 1267 O O . VAL B 1 36 ? 9.188 -10.812 -3.426 1 93.88 36 VAL B O 1
ATOM 1270 N N . GLY B 1 37 ? 7.848 -11.766 -4.887 1 91.75 37 GLY B N 1
ATOM 1271 C CA . GLY B 1 37 ? 8.852 -11.719 -5.941 1 91.75 37 GLY B CA 1
ATOM 1272 C C . GLY B 1 37 ? 9.523 -13.055 -6.191 1 91.75 37 GLY B C 1
ATOM 1273 O O . GLY B 1 37 ? 10.156 -13.25 -7.227 1 91.75 37 GLY B O 1
ATOM 1274 N N . ASP B 1 38 ? 9.383 -14.031 -5.305 1 91.94 38 ASP B N 1
ATOM 1275 C CA . ASP B 1 38 ? 10.008 -15.344 -5.453 1 91.94 38 ASP B CA 1
ATOM 1276 C C . ASP B 1 38 ? 9.234 -16.203 -6.453 1 91.94 38 ASP B C 1
ATOM 1278 O O . ASP B 1 38 ? 8 -16.172 -6.484 1 91.94 38 ASP B O 1
ATOM 1282 N N . LYS B 1 39 ? 10.031 -16.922 -7.145 1 92.12 39 LYS B N 1
ATOM 1283 C CA . LYS B 1 39 ? 9.43 -17.891 -8.062 1 92.12 39 LYS B CA 1
ATOM 1284 C C . LYS B 1 39 ? 9.219 -19.234 -7.375 1 92.12 39 LYS B C 1
ATOM 1286 O O . LYS B 1 39 ? 10.078 -19.688 -6.621 1 92.12 39 LYS B O 1
ATOM 1291 N N . ILE B 1 40 ? 8.125 -19.766 -7.668 1 93.5 40 ILE B N 1
ATOM 1292 C CA . ILE B 1 40 ? 7.801 -21.062 -7.062 1 93.5 40 ILE B CA 1
ATOM 1293 C C . ILE B 1 40 ? 7.145 -21.969 -8.102 1 93.5 40 ILE B C 1
ATOM 1295 O O . ILE B 1 40 ? 6.777 -21.516 -9.188 1 93.5 40 ILE B O 1
ATOM 1299 N N . VAL B 1 41 ? 7.113 -23.25 -7.723 1 95.19 41 VAL B N 1
ATOM 1300 C CA . VAL B 1 41 ? 6.355 -24.234 -8.5 1 95.19 41 VAL B CA 1
ATOM 1301 C C . VAL B 1 41 ? 5.047 -24.547 -7.785 1 95.19 41 VAL B C 1
ATOM 1303 O O . VAL B 1 41 ? 5.043 -24.844 -6.586 1 95.19 41 VAL B O 1
ATOM 1306 N N . VAL B 1 42 ? 3.998 -24.5 -8.602 1 97 42 VAL B N 1
ATOM 1307 C CA . VAL B 1 42 ? 2.699 -24.688 -7.965 1 97 42 VAL B CA 1
ATOM 1308 C C . VAL B 1 42 ? 1.879 -25.703 -8.75 1 97 42 VAL B C 1
ATOM 1310 O O . VAL B 1 42 ? 2.168 -25.969 -9.922 1 97 42 VAL B O 1
ATOM 1313 N N . VAL B 1 43 ? 0.922 -26.234 -8.031 1 97.94 43 VAL B N 1
ATOM 1314 C CA . VAL B 1 43 ? -0.073 -27.109 -8.648 1 97.94 43 VAL B CA 1
ATOM 1315 C C . VAL B 1 43 ? -1.46 -26.484 -8.516 1 97.94 43 VAL B C 1
ATOM 1317 O O . VAL B 1 43 ? -1.807 -25.953 -7.461 1 97.94 43 VAL B O 1
ATOM 1320 N N . ILE B 1 44 ? -2.205 -26.5 -9.57 1 97.88 44 ILE B N 1
ATOM 1321 C CA . ILE B 1 44 ? -3.533 -25.891 -9.578 1 97.88 44 ILE B CA 1
ATOM 1322 C C . ILE B 1 44 ? -4.508 -26.781 -8.805 1 97.88 44 ILE B C 1
ATOM 1324 O O . ILE B 1 44 ? -4.711 -27.953 -9.164 1 97.88 44 ILE B O 1
ATOM 1328 N N . LYS B 1 45 ? -5.121 -26.172 -7.82 1 97.94 45 LYS B N 1
ATOM 1329 C CA . LYS B 1 45 ? -6.039 -26.938 -6.977 1 97.94 45 LYS B CA 1
ATOM 1330 C C . LYS B 1 45 ? -7.492 -26.641 -7.34 1 97.94 45 LYS B C 1
ATOM 1332 O O . LYS B 1 45 ? -8.352 -27.516 -7.27 1 97.94 45 LYS B O 1
ATOM 1337 N N . LYS B 1 46 ? -7.758 -25.422 -7.695 1 96.62 46 LYS B N 1
ATOM 1338 C CA . LYS B 1 46 ? -9.109 -25 -8.039 1 96.62 46 LYS B CA 1
ATOM 1339 C C . LYS B 1 46 ? -9.109 -24.078 -9.25 1 96.62 46 LYS B C 1
ATOM 1341 O O . LYS B 1 46 ? -8.195 -23.266 -9.43 1 96.62 46 LYS B O 1
ATOM 1346 N N . MET B 1 47 ? -10.148 -24.219 -10.016 1 94.81 47 MET B N 1
ATOM 1347 C CA . MET B 1 47 ? -10.312 -23.391 -11.211 1 94.81 47 MET B CA 1
ATOM 1348 C C . MET B 1 47 ? -11.344 -22.281 -10.969 1 94.81 47 MET B C 1
ATOM 1350 O O . MET B 1 47 ? -12.195 -22.406 -10.086 1 94.81 47 MET B O 1
ATOM 1354 N N . GLU B 1 48 ? -11.055 -21.203 -11.648 1 90.19 48 GLU B N 1
ATOM 1355 C CA . GLU B 1 48 ? -12.062 -20.141 -11.602 1 90.19 48 GLU B CA 1
ATOM 1356 C C . GLU B 1 48 ? -13.391 -20.625 -12.18 1 90.19 48 GLU B C 1
ATOM 1358 O O . GLU B 1 48 ? -13.414 -21.406 -13.133 1 90.19 48 GLU B O 1
ATOM 1363 N N . LYS B 1 49 ? -14.562 -20.281 -11.391 1 77.31 49 LYS B N 1
ATOM 1364 C CA . LYS B 1 49 ? -15.883 -20.703 -11.844 1 77.31 49 LYS B CA 1
ATOM 1365 C C . LYS B 1 49 ? -16.219 -20.078 -13.195 1 77.31 49 LYS B C 1
ATOM 1367 O O . LYS B 1 49 ? -15.992 -18.891 -13.414 1 77.31 49 LYS B O 1
ATOM 1372 N N . ARG B 1 50 ? -16.203 -20.859 -14.195 1 63.69 50 ARG B N 1
ATOM 1373 C CA . ARG B 1 50 ? -16.469 -20.469 -15.578 1 63.69 50 ARG B CA 1
ATOM 1374 C C . ARG B 1 50 ? -17.859 -19.844 -15.703 1 63.69 50 ARG B C 1
ATOM 1376 O O . ARG B 1 50 ? -18.859 -20.469 -15.375 1 63.69 50 ARG B O 1
ATOM 1383 N N . LYS B 1 51 ? -17.922 -18.5 -15.203 1 51.22 51 LYS B N 1
ATOM 1384 C CA . LYS B 1 51 ? -19.203 -17.984 -15.695 1 51.22 51 LYS B CA 1
ATOM 1385 C C . LYS B 1 51 ? -19.219 -17.906 -17.219 1 51.22 51 LYS B C 1
ATOM 1387 O O . LYS B 1 51 ? -18.375 -17.25 -17.828 1 51.22 51 LYS B O 1
ATOM 1392 N N . GLY B 1 52 ? -19.922 -18.781 -18 1 55.81 52 GLY B N 1
ATOM 1393 C CA . GLY B 1 52 ? -20.359 -19.031 -19.359 1 55.81 52 GLY B CA 1
ATOM 1394 C C . GLY B 1 52 ? -19.281 -19.688 -20.219 1 55.81 52 GLY B C 1
ATOM 1395 O O . GLY B 1 52 ? -18.141 -19.781 -19.797 1 55.81 52 GLY B O 1
ATOM 1396 N N . GLY B 1 53 ? -19.531 -20.312 -21.406 1 50.72 53 GLY B N 1
ATOM 1397 C CA . GLY B 1 53 ? -19 -21.188 -22.453 1 50.72 53 GLY B CA 1
ATOM 1398 C C . GLY B 1 53 ? -17.609 -20.797 -22.891 1 50.72 53 GLY B C 1
ATOM 1399 O O . GLY B 1 53 ? -16.859 -21.625 -23.422 1 50.72 53 GLY B O 1
ATOM 1400 N N . LYS B 1 54 ? -17.328 -19.5 -23.203 1 52.06 54 LYS B N 1
ATOM 1401 C CA . LYS B 1 54 ? -16.438 -19.125 -24.312 1 52.06 54 LYS B CA 1
ATOM 1402 C C . LYS B 1 54 ? -15.008 -18.938 -23.828 1 52.06 54 LYS B C 1
ATOM 1404 O O . LYS B 1 54 ? -14.125 -18.578 -24.609 1 52.06 54 LYS B O 1
ATOM 1409 N N . TYR B 1 55 ? -14.68 -18.812 -22.484 1 55.88 55 TYR B N 1
ATOM 1410 C CA . TYR B 1 55 ? -13.305 -18.359 -22.344 1 55.88 55 TYR B CA 1
ATOM 1411 C C . TYR B 1 55 ? -12.344 -19.547 -22.25 1 55.88 55 TYR B C 1
ATOM 1413 O O . TYR B 1 55 ? -12.648 -20.547 -21.594 1 55.88 55 TYR B O 1
ATOM 1421 N N . LYS B 1 56 ? -11.422 -19.641 -23.172 1 63.12 56 LYS B N 1
ATOM 1422 C CA . LYS B 1 56 ? -10.391 -20.672 -23.266 1 63.12 56 LYS B CA 1
ATOM 1423 C C . LYS B 1 56 ? -9.539 -20.734 -22 1 63.12 56 LYS B C 1
ATOM 1425 O O . LYS B 1 56 ? -8.906 -19.734 -21.641 1 63.12 56 LYS B O 1
ATOM 1430 N N . LEU B 1 57 ? -9.758 -21.734 -21.188 1 80.44 57 LEU B N 1
ATOM 1431 C CA . LEU B 1 57 ? -8.898 -22.031 -20.047 1 80.44 57 LEU B CA 1
ATOM 1432 C C . LEU B 1 57 ? -7.457 -22.25 -20.5 1 80.44 57 LEU B C 1
ATOM 1434 O O . LEU B 1 57 ? -7.211 -23.016 -21.438 1 80.44 57 LEU B O 1
ATOM 1438 N N . LYS B 1 58 ? -6.559 -21.359 -19.953 1 89.19 58 LYS B N 1
ATOM 1439 C CA . LYS B 1 58 ? -5.152 -21.453 -20.344 1 89.19 58 LYS B CA 1
ATOM 1440 C C . LYS B 1 58 ? -4.441 -22.547 -19.547 1 89.19 58 LYS B C 1
ATOM 1442 O O . LYS B 1 58 ? -3.348 -22.984 -19.906 1 89.19 58 LYS B O 1
ATOM 1447 N N . VAL B 1 59 ? -5.117 -22.906 -18.453 1 94.19 59 VAL B N 1
ATOM 1448 C CA . VAL B 1 59 ? -4.539 -23.953 -17.609 1 94.19 59 VAL B CA 1
ATOM 1449 C C . VAL B 1 59 ? -5.637 -24.906 -17.172 1 94.19 59 VAL B C 1
ATOM 1451 O O . VAL B 1 59 ? -6.824 -24.641 -17.344 1 94.19 59 VAL B O 1
ATOM 1454 N N . LYS B 1 60 ? -5.184 -26.016 -16.641 1 93.5 60 LYS B N 1
ATOM 1455 C CA . LYS B 1 60 ? -6.113 -27.031 -16.156 1 93.5 60 LYS B CA 1
ATOM 1456 C C . LYS B 1 60 ? -5.82 -27.406 -14.703 1 93.5 60 LYS B C 1
ATOM 1458 O O . LYS B 1 60 ? -4.711 -27.188 -14.211 1 93.5 60 LYS B O 1
ATOM 1463 N N . LYS B 1 61 ? -6.906 -28 -14.172 1 94.56 61 LYS B N 1
ATOM 1464 C CA . LYS B 1 61 ? -6.738 -28.469 -12.805 1 94.56 61 LYS B CA 1
ATOM 1465 C C . LYS B 1 61 ? -5.629 -29.516 -12.727 1 94.56 61 LYS B C 1
ATOM 1467 O O . LYS B 1 61 ? -5.523 -30.391 -13.594 1 94.56 61 LYS B O 1
ATOM 1472 N N . SER B 1 62 ? -4.797 -29.422 -11.68 1 96.81 62 SER B N 1
ATOM 1473 C CA . SER B 1 62 ? -3.74 -30.375 -11.359 1 96.81 62 SER B CA 1
ATOM 1474 C C . SER B 1 62 ? -2.51 -30.156 -12.227 1 96.81 62 SER B C 1
ATOM 1476 O O . SER B 1 62 ? -1.535 -30.906 -12.133 1 96.81 62 SER B O 1
ATOM 1478 N N . ASP B 1 63 ? -2.58 -29.094 -13.07 1 95.62 63 ASP B N 1
ATOM 1479 C CA . ASP B 1 63 ? -1.383 -28.688 -13.805 1 95.62 63 ASP B CA 1
ATOM 1480 C C . ASP B 1 63 ? -0.305 -28.172 -12.859 1 95.62 63 ASP B C 1
ATOM 1482 O O . ASP B 1 63 ? -0.614 -27.531 -11.852 1 95.62 63 ASP B O 1
ATOM 1486 N N . VAL B 1 64 ? 0.92 -28.516 -13.242 1 95.75 64 VAL B N 1
ATOM 1487 C CA . VAL B 1 64 ? 2.064 -27.969 -12.523 1 95.75 64 VAL B CA 1
ATOM 1488 C C . VAL B 1 64 ? 2.68 -26.828 -13.328 1 95.75 64 VAL B C 1
ATOM 1490 O O . VAL B 1 64 ? 3.014 -27 -14.5 1 95.75 64 VAL B O 1
ATOM 1493 N N . CYS B 1 65 ? 2.771 -25.656 -12.727 1 94.75 65 CYS B N 1
ATOM 1494 C CA . CYS B 1 65 ? 3.303 -24.484 -13.43 1 94.75 65 CYS B CA 1
ATOM 1495 C C . CYS B 1 65 ? 4.195 -23.656 -12.516 1 94.75 65 CYS B C 1
ATOM 1497 O O . CYS B 1 65 ? 4.25 -23.891 -11.312 1 94.75 65 CYS B O 1
ATOM 1499 N N . TYR B 1 66 ? 4.906 -22.828 -13.172 1 95.75 66 TYR B N 1
ATOM 1500 C CA . TYR B 1 66 ? 5.66 -21.828 -12.43 1 95.75 66 TYR B CA 1
ATOM 1501 C C . TYR B 1 66 ? 4.762 -20.656 -12.023 1 95.75 66 TYR B C 1
ATOM 1503 O O . TYR B 1 66 ? 3.721 -20.422 -12.641 1 95.75 66 TYR B O 1
ATOM 1511 N N . ALA B 1 67 ? 5.195 -20.047 -10.961 1 96.19 67 ALA B N 1
ATOM 1512 C CA . ALA B 1 67 ? 4.461 -18.875 -10.484 1 96.19 67 ALA B CA 1
ATOM 1513 C C . ALA B 1 67 ? 5.391 -17.906 -9.758 1 96.19 67 ALA B C 1
ATOM 1515 O O . ALA B 1 67 ? 6.469 -18.297 -9.305 1 96.19 67 ALA B O 1
ATOM 1516 N N . VAL B 1 68 ? 4.945 -16.703 -9.719 1 95 68 VAL B N 1
ATOM 1517 C CA . VAL B 1 68 ? 5.645 -15.703 -8.922 1 95 68 VAL B CA 1
ATOM 1518 C C . VA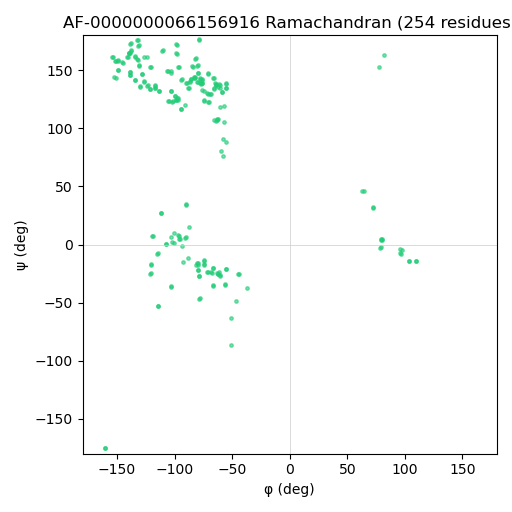L B 1 68 ? 4.695 -15.125 -7.875 1 95 68 VAL B C 1
ATOM 1520 O O . VAL B 1 68 ? 3.525 -14.859 -8.164 1 95 68 VAL B O 1
ATOM 1523 N N . ILE B 1 69 ? 5.223 -15.047 -6.648 1 95.75 69 ILE B N 1
ATOM 1524 C CA . ILE B 1 69 ? 4.422 -14.477 -5.57 1 95.75 69 ILE B CA 1
ATOM 1525 C C . ILE B 1 69 ? 4.273 -12.969 -5.773 1 95.75 69 ILE B C 1
ATOM 1527 O O . ILE B 1 69 ? 5.266 -12.258 -5.941 1 95.75 69 ILE B O 1
ATOM 1531 N N . VAL B 1 70 ? 2.998 -12.477 -5.699 1 94.88 70 VAL B N 1
ATOM 1532 C CA . VAL B 1 70 ? 2.783 -11.078 -6.059 1 94.88 70 VAL B CA 1
ATOM 1533 C C . VAL B 1 70 ? 2.193 -10.32 -4.867 1 94.88 70 VAL B C 1
ATOM 1535 O O . VAL B 1 70 ? 2.154 -9.094 -4.863 1 94.88 70 VAL B O 1
ATOM 1538 N N . LYS B 1 71 ? 1.661 -11.023 -3.906 1 95.31 71 LYS B N 1
ATOM 1539 C CA . LYS B 1 71 ? 1.211 -10.43 -2.652 1 95.31 71 LYS B CA 1
ATOM 1540 C C . LYS B 1 71 ? 1.245 -11.453 -1.517 1 95.31 71 LYS B C 1
ATOM 1542 O O . LYS B 1 71 ? 1.261 -12.656 -1.76 1 95.31 71 LYS B O 1
ATOM 1547 N N . SER B 1 72 ? 1.232 -10.961 -0.276 1 96.31 72 SER B N 1
ATOM 1548 C CA . SER B 1 72 ? 1.356 -11.867 0.856 1 96.31 72 SER B CA 1
ATOM 1549 C C . SER B 1 72 ? 0.601 -11.344 2.074 1 96.31 72 SER B C 1
ATOM 1551 O O . SER B 1 72 ? 0.434 -10.133 2.234 1 96.31 72 SER B O 1
ATOM 1553 N N . LYS B 1 73 ? 0.193 -12.328 2.795 1 94.75 73 LYS B N 1
ATOM 1554 C CA . LYS B 1 73 ? -0.346 -12.016 4.117 1 94.75 73 LYS B CA 1
ATOM 1555 C C . LYS B 1 73 ? 0.741 -11.477 5.039 1 94.75 73 LYS B C 1
ATOM 1557 O O . LYS B 1 73 ? 0.476 -10.609 5.879 1 94.75 73 LYS B O 1
ATOM 1562 N N . GLN B 1 74 ? 1.873 -12.031 4.832 1 93.5 74 GLN B N 1
ATOM 1563 C CA . GLN B 1 74 ? 3.012 -11.531 5.598 1 93.5 74 GLN B CA 1
ATOM 1564 C C . GLN B 1 74 ? 3.35 -10.094 5.211 1 93.5 74 GLN B C 1
ATOM 1566 O O . GLN B 1 74 ? 3.449 -9.773 4.023 1 93.5 74 GLN B O 1
ATOM 1571 N N . PRO B 1 75 ? 3.559 -9.258 6.191 1 94.75 75 PRO B N 1
ATOM 1572 C CA . PRO B 1 75 ? 3.842 -7.855 5.895 1 94.75 75 PRO B CA 1
ATOM 1573 C C . PRO B 1 75 ? 5.148 -7.664 5.125 1 94.75 75 PRO B C 1
ATOM 1575 O O . PRO B 1 75 ? 6.133 -8.359 5.395 1 94.75 75 PRO B O 1
ATOM 1578 N N . VAL B 1 76 ? 5.023 -6.785 4.168 1 94.25 76 VAL B N 1
ATOM 1579 C CA . VAL B 1 76 ? 6.199 -6.355 3.422 1 94.25 76 VAL B CA 1
ATOM 1580 C C . VAL B 1 76 ? 6.605 -4.949 3.857 1 94.25 76 VAL B C 1
ATOM 1582 O O . VAL B 1 76 ? 5.809 -4.012 3.766 1 94.25 76 VAL B O 1
ATOM 1585 N N . ARG B 1 77 ? 7.84 -4.863 4.289 1 94.19 77 ARG B N 1
ATOM 1586 C CA . ARG B 1 77 ? 8.359 -3.57 4.727 1 94.19 77 ARG B CA 1
ATOM 1587 C C . ARG B 1 77 ? 9.18 -2.91 3.625 1 94.19 77 ARG B C 1
ATOM 1589 O O . ARG B 1 77 ? 10.164 -3.48 3.15 1 94.19 77 ARG B O 1
ATOM 1596 N N . ARG B 1 78 ? 8.773 -1.743 3.322 1 90.31 78 ARG B N 1
ATOM 1597 C CA . ARG B 1 78 ? 9.453 -1.021 2.248 1 90.31 78 ARG B CA 1
ATOM 1598 C C . ARG B 1 78 ? 10.469 -0.031 2.807 1 90.31 78 ARG B C 1
ATOM 1600 O O . ARG B 1 78 ? 10.461 0.264 4.004 1 90.31 78 ARG B O 1
ATOM 1607 N N . LYS B 1 79 ? 11.344 0.39 1.806 1 87.94 79 LYS B N 1
ATOM 1608 C CA . LYS B 1 79 ? 12.359 1.362 2.184 1 87.94 79 LYS B CA 1
ATOM 1609 C C . LYS B 1 79 ? 11.734 2.672 2.646 1 87.94 79 LYS B C 1
ATOM 1611 O O . LYS B 1 79 ? 12.289 3.371 3.494 1 87.94 79 LYS B O 1
ATOM 1616 N N . SER B 1 80 ? 10.594 2.959 2.23 1 83.12 80 SER B N 1
ATOM 1617 C CA . SER B 1 80 ? 9.898 4.191 2.578 1 83.12 80 SER B CA 1
ATOM 1618 C C . SER B 1 80 ? 9.367 4.145 4.008 1 83.12 80 SER B C 1
ATOM 1620 O O . SER B 1 80 ? 8.945 5.164 4.555 1 83.12 80 SER B O 1
ATOM 1622 N N . GLY B 1 81 ? 9.375 2.982 4.574 1 87.31 81 GLY B N 1
ATOM 1623 C CA . GLY B 1 81 ? 8.828 2.822 5.914 1 87.31 81 GLY B CA 1
ATOM 1624 C C . GLY B 1 81 ? 7.395 2.34 5.922 1 87.31 81 GLY B C 1
ATOM 1625 O O . GLY B 1 81 ? 6.832 2.057 6.984 1 87.31 81 GLY B O 1
ATOM 1626 N N . ILE B 1 82 ? 6.855 2.217 4.793 1 92.5 82 ILE B N 1
ATOM 1627 C CA . ILE B 1 82 ? 5.48 1.751 4.66 1 92.5 82 ILE B CA 1
ATOM 1628 C C . ILE B 1 82 ? 5.438 0.229 4.77 1 92.5 82 ILE B C 1
ATOM 1630 O O . ILE B 1 82 ? 6.32 -0.462 4.254 1 92.5 82 ILE B O 1
ATOM 1634 N N . ILE B 1 83 ? 4.492 -0.162 5.406 1 95.88 83 ILE B N 1
ATOM 1635 C CA . ILE B 1 83 ? 4.242 -1.596 5.516 1 95.88 83 ILE B CA 1
ATOM 1636 C C . ILE B 1 83 ? 2.941 -1.947 4.801 1 95.88 83 ILE B C 1
ATOM 1638 O O . ILE B 1 83 ? 1.923 -1.275 4.984 1 95.88 83 ILE B O 1
ATOM 1642 N N . VAL B 1 84 ? 3.053 -2.992 3.998 1 95 84 VAL B N 1
ATOM 1643 C CA . VAL B 1 84 ? 1.872 -3.395 3.24 1 95 84 VAL B CA 1
ATOM 1644 C C . VAL B 1 84 ? 1.64 -4.895 3.404 1 95 84 VAL B C 1
ATOM 1646 O O . VAL B 1 84 ? 2.592 -5.68 3.418 1 95 84 VAL B O 1
ATOM 1649 N N . ASN B 1 85 ? 0.458 -5.266 3.613 1 96 85 ASN B N 1
ATOM 1650 C CA . ASN B 1 85 ? 0.116 -6.684 3.59 1 96 85 ASN B CA 1
ATOM 1651 C C . ASN B 1 85 ? -1.279 -6.914 3.016 1 96 85 ASN B C 1
ATOM 1653 O O . ASN B 1 85 ? -2.092 -5.992 2.959 1 96 85 ASN B O 1
ATOM 1657 N N . ALA B 1 86 ? -1.495 -8.109 2.512 1 95.56 86 ALA B N 1
ATOM 1658 C CA . ALA B 1 86 ? -2.779 -8.484 1.926 1 95.56 86 ALA B CA 1
ATOM 1659 C C . ALA B 1 86 ? -3.504 -9.5 2.803 1 95.56 86 ALA B C 1
ATOM 1661 O O . ALA B 1 86 ? -2.934 -10.016 3.768 1 95.56 86 ALA B O 1
ATOM 1662 N N . GLY B 1 87 ? -4.777 -9.641 2.436 1 94.19 87 GLY B N 1
ATOM 1663 C CA . GLY B 1 87 ? -5.574 -10.609 3.168 1 94.19 87 GLY B CA 1
ATOM 1664 C C . GLY B 1 87 ? -5.254 -12.047 2.803 1 94.19 87 GLY B C 1
ATOM 1665 O O . GLY B 1 87 ? -5.559 -12.969 3.562 1 94.19 87 GLY B O 1
ATOM 1666 N N . GLU B 1 88 ? -4.609 -12.172 1.701 1 94.56 88 GLU B N 1
ATOM 1667 C CA . GLU B 1 88 ? -4.25 -13.508 1.228 1 94.56 88 GLU B CA 1
ATOM 1668 C C . GLU B 1 88 ? -2.949 -13.477 0.429 1 94.56 88 GLU B C 1
ATOM 1670 O O . GLU B 1 88 ? -2.488 -12.406 0.024 1 94.56 88 GLU B O 1
ATOM 1675 N N . ASN B 1 89 ? -2.393 -14.719 0.412 1 96.56 89 ASN B N 1
ATOM 1676 C CA . ASN B 1 89 ? -1.253 -14.844 -0.49 1 96.56 89 ASN B CA 1
ATOM 1677 C C . ASN B 1 89 ? -1.701 -14.977 -1.942 1 96.56 89 ASN B C 1
ATOM 1679 O O . ASN B 1 89 ? -2.705 -15.633 -2.23 1 96.56 89 ASN B O 1
ATOM 1683 N N . GLY B 1 90 ? -0.953 -14.258 -2.881 1 96.31 90 GLY B N 1
ATOM 1684 C CA . GLY B 1 90 ? -1.323 -14.281 -4.285 1 96.31 90 GLY B CA 1
ATOM 1685 C C . GLY B 1 90 ? -0.152 -14.57 -5.207 1 96.31 90 GLY B C 1
ATOM 1686 O O . GLY B 1 90 ? 0.995 -14.258 -4.879 1 96.31 90 GLY B O 1
ATOM 1687 N N . VAL B 1 91 ? -0.502 -15.133 -6.391 1 96.62 91 VAL B N 1
ATOM 1688 C CA . VAL B 1 91 ? 0.532 -15.43 -7.379 1 96.62 91 VAL B CA 1
ATOM 1689 C C . VAL B 1 91 ? 0.009 -15.125 -8.781 1 96.62 91 VAL B C 1
ATOM 1691 O O . VAL B 1 91 ? -1.201 -15.016 -8.984 1 96.62 91 VAL B O 1
ATOM 1694 N N . ILE B 1 92 ? 0.91 -15 -9.633 1 95.25 92 ILE B N 1
ATOM 1695 C CA . ILE B 1 92 ? 0.666 -15.008 -11.07 1 95.25 92 ILE B CA 1
ATOM 1696 C C . ILE B 1 92 ? 1.369 -16.203 -11.711 1 95.25 92 ILE B C 1
ATOM 1698 O O . ILE B 1 92 ? 2.512 -16.516 -11.367 1 95.25 92 ILE B O 1
ATOM 1702 N N . LEU B 1 93 ? 0.649 -16.812 -12.578 1 96.12 93 LEU B N 1
ATOM 1703 C CA . LEU B 1 93 ? 1.197 -18.016 -13.188 1 96.12 93 LEU B CA 1
ATOM 1704 C C . LEU B 1 93 ? 2.129 -17.672 -14.344 1 96.12 93 LEU B C 1
ATOM 1706 O O . LEU B 1 93 ? 1.867 -16.719 -15.094 1 96.12 93 LEU B O 1
ATOM 1710 N N . LEU B 1 94 ? 3.172 -18.484 -14.422 1 95.12 94 LEU B N 1
ATOM 1711 C CA . LEU B 1 94 ? 4.18 -18.281 -15.453 1 95.12 94 LEU B CA 1
ATOM 1712 C C . LEU B 1 94 ? 4.305 -19.531 -16.328 1 95.12 94 LEU B C 1
ATOM 1714 O O . LEU B 1 94 ? 4.051 -20.641 -15.875 1 95.12 94 LEU B O 1
ATOM 1718 N N . THR B 1 95 ? 4.738 -19.281 -17.594 1 91 95 THR B N 1
ATOM 1719 C CA . THR B 1 95 ? 5.078 -20.375 -18.484 1 91 95 THR B CA 1
ATOM 1720 C C . THR B 1 95 ? 6.461 -20.938 -18.156 1 91 95 THR B C 1
ATOM 1722 O O . THR B 1 95 ? 7.152 -20.422 -17.281 1 91 95 THR B O 1
ATOM 1725 N N . LYS B 1 96 ? 6.805 -21.984 -18.891 1 87.62 96 LYS B N 1
ATOM 1726 C CA . LYS B 1 96 ? 8.117 -22.594 -18.703 1 87.62 96 LYS B CA 1
ATOM 1727 C C . LYS B 1 96 ? 9.234 -21.609 -19.047 1 87.62 96 LYS B C 1
ATOM 1729 O O . LYS B 1 96 ? 10.336 -21.703 -18.516 1 87.62 96 LYS B O 1
ATOM 1734 N N . THR B 1 97 ? 8.922 -20.656 -19.875 1 87.38 97 THR B N 1
ATOM 1735 C CA . THR B 1 97 ? 9.898 -19.641 -20.297 1 87.38 97 THR B CA 1
ATOM 1736 C C . THR B 1 97 ? 9.867 -18.438 -19.359 1 87.38 97 THR B C 1
ATOM 1738 O O . THR B 1 97 ? 10.453 -17.406 -19.656 1 87.38 97 THR B O 1
ATOM 1741 N N . LYS B 1 98 ? 9.102 -18.547 -18.297 1 84.5 98 LYS B N 1
ATOM 1742 C CA . LYS B 1 98 ? 9.031 -17.531 -17.25 1 84.5 98 LYS B CA 1
ATOM 1743 C C . LYS B 1 98 ? 8.289 -16.297 -17.734 1 84.5 98 LYS B C 1
ATOM 1745 O O . LYS B 1 98 ? 8.68 -15.164 -17.422 1 84.5 98 LYS B O 1
ATOM 1750 N N . GLU B 1 99 ? 7.367 -16.516 -18.578 1 88.75 99 GLU B N 1
ATOM 1751 C CA . GLU B 1 99 ? 6.449 -15.477 -19.016 1 88.75 99 GLU B CA 1
ATOM 1752 C C . GLU B 1 99 ? 5.062 -15.664 -18.406 1 88.75 99 GLU B C 1
ATOM 1754 O O . GLU B 1 99 ? 4.629 -16.797 -18.172 1 88.75 99 GLU B O 1
ATOM 1759 N N . PRO B 1 100 ? 4.438 -14.586 -18.219 1 91.31 100 PRO B N 1
ATOM 1760 C CA . PRO B 1 100 ? 3.102 -14.703 -17.625 1 91.31 100 PRO B CA 1
ATOM 1761 C C . PRO B 1 100 ? 2.121 -15.438 -18.531 1 91.31 100 PRO B C 1
ATOM 1763 O O . PRO B 1 100 ? 2.125 -15.227 -19.75 1 91.31 100 PRO B O 1
ATOM 1766 N N . ILE B 1 101 ? 1.349 -16.266 -17.906 1 91.38 101 ILE B N 1
ATOM 1767 C CA . ILE B 1 101 ? 0.321 -17 -18.641 1 91.38 101 ILE B CA 1
ATOM 1768 C C . ILE B 1 101 ? -0.877 -16.078 -18.891 1 91.38 101 ILE B C 1
ATOM 1770 O O . ILE B 1 101 ? -1.403 -16.047 -20.016 1 91.38 101 ILE B O 1
ATOM 1774 N N . GLY B 1 102 ? -1.247 -15.43 -17.875 1 89.06 102 GLY B N 1
ATOM 1775 C CA . GLY B 1 102 ? -2.32 -14.453 -18.016 1 89.06 102 GLY B CA 1
ATOM 1776 C C . GLY B 1 102 ? -1.852 -13.125 -18.562 1 89.06 102 GLY B C 1
ATOM 1777 O O . GLY B 1 102 ? -0.682 -12.758 -18.422 1 89.06 102 GLY B O 1
ATOM 1778 N N . THR B 1 103 ? -2.803 -12.281 -19.125 1 87.25 103 THR B N 1
ATOM 1779 C CA . THR B 1 103 ? -2.473 -10.992 -19.719 1 87.25 103 THR B CA 1
ATOM 1780 C C . THR B 1 103 ? -3.107 -9.852 -18.922 1 87.25 103 THR B C 1
ATOM 1782 O O . THR B 1 103 ? -2.803 -8.68 -19.156 1 87.25 103 THR B O 1
ATOM 1785 N N . ARG B 1 104 ? -3.893 -10.211 -18.031 1 88.19 104 ARG B N 1
ATOM 1786 C CA . ARG B 1 104 ? -4.566 -9.195 -17.234 1 88.19 104 ARG B CA 1
ATOM 1787 C C . ARG B 1 104 ? -4.512 -9.555 -15.742 1 88.19 104 ARG B C 1
ATOM 1789 O O . ARG B 1 104 ? -4.676 -10.719 -15.375 1 88.19 104 ARG B O 1
ATOM 1796 N N . LEU B 1 105 ? -4.324 -8.555 -14.961 1 89.19 105 LEU B N 1
ATOM 1797 C CA . LEU B 1 105 ? -4.355 -8.75 -13.516 1 89.19 105 LEU B CA 1
ATOM 1798 C C . LEU B 1 105 ? -5.785 -8.648 -12.992 1 89.19 105 LEU B C 1
ATOM 1800 O O . LEU B 1 105 ? -6.566 -7.816 -13.453 1 89.19 105 LEU B O 1
ATOM 1804 N N . THR B 1 106 ? -6.121 -9.516 -12.039 1 87.31 106 THR B N 1
ATOM 1805 C CA . THR B 1 106 ? -7.48 -9.523 -11.508 1 87.31 106 THR B CA 1
ATOM 1806 C C . THR B 1 106 ? -7.516 -8.953 -10.094 1 87.31 106 THR B C 1
ATOM 1808 O O . THR B 1 106 ? -8.586 -8.812 -9.5 1 87.31 106 THR B O 1
ATOM 1811 N N . GLY B 1 107 ? -6.355 -8.547 -9.594 1 86.88 107 GLY B N 1
ATOM 1812 C CA . GLY B 1 107 ? -6.293 -7.988 -8.258 1 86.88 107 GLY B CA 1
ATOM 1813 C C . GLY B 1 107 ? -5.043 -7.168 -8 1 86.88 107 GLY B C 1
ATOM 1814 O O . GLY B 1 107 ? -4.23 -6.973 -8.914 1 86.88 107 GLY B O 1
ATOM 1815 N N . VAL B 1 108 ? -4.938 -6.758 -6.793 1 89.25 108 VAL B N 1
ATOM 1816 C CA . VAL B 1 108 ? -3.836 -5.883 -6.395 1 89.25 108 VAL B CA 1
ATOM 1817 C C . VAL B 1 108 ? -2.551 -6.695 -6.27 1 89.25 108 VAL B C 1
ATOM 1819 O O . VAL B 1 108 ? -2.562 -7.809 -5.738 1 89.25 108 VAL B O 1
ATOM 1822 N N . VAL B 1 109 ? -1.527 -6.105 -6.738 1 91.81 109 VAL B N 1
ATOM 1823 C CA . VAL B 1 109 ? -0.204 -6.715 -6.648 1 91.81 109 VAL B CA 1
ATOM 1824 C C . VAL B 1 109 ? 0.779 -5.723 -6.031 1 91.81 109 VAL B C 1
ATOM 1826 O O . VAL B 1 109 ? 0.643 -4.512 -6.207 1 91.81 109 VAL B O 1
ATOM 1829 N N . PHE B 1 110 ? 1.693 -6.32 -5.309 1 92.94 110 PHE B N 1
ATOM 1830 C CA . PHE B 1 110 ? 2.689 -5.457 -4.684 1 92.94 110 PHE B CA 1
ATOM 1831 C C . PHE B 1 110 ? 3.758 -5.047 -5.688 1 92.94 110 PHE B C 1
ATOM 1833 O O . PHE B 1 110 ? 4.105 -5.82 -6.582 1 92.94 110 PHE B O 1
ATOM 1840 N N . LYS B 1 111 ? 4.277 -3.902 -5.551 1 88.69 111 LYS B N 1
ATOM 1841 C CA . LYS B 1 111 ? 5.199 -3.316 -6.52 1 88.69 111 LYS B CA 1
ATOM 1842 C C . LYS B 1 111 ? 6.516 -4.086 -6.559 1 88.69 111 LYS B C 1
ATOM 1844 O O . LYS B 1 111 ? 7.258 -4.012 -7.539 1 88.69 111 LYS B O 1
ATOM 1849 N N . GLU B 1 112 ? 6.816 -4.832 -5.52 1 89.38 112 GLU B N 1
ATOM 1850 C CA . GLU B 1 112 ? 8.047 -5.613 -5.43 1 89.38 112 GLU B CA 1
ATOM 1851 C C . GLU B 1 112 ? 8.195 -6.547 -6.633 1 89.38 112 GLU B C 1
ATOM 1853 O O . GLU B 1 112 ? 9.312 -6.883 -7.027 1 89.38 112 GLU B O 1
ATOM 1858 N N . VAL B 1 113 ? 7.129 -6.805 -7.227 1 89.38 113 VAL B N 1
ATOM 1859 C CA . VAL B 1 113 ? 7.145 -7.766 -8.328 1 89.38 113 VAL B CA 1
ATOM 1860 C C . VAL B 1 113 ? 7.68 -7.094 -9.594 1 89.38 113 VAL B C 1
ATOM 1862 O O . VAL B 1 113 ? 8.227 -7.758 -10.469 1 89.38 113 VAL B O 1
ATOM 1865 N N . GLN B 1 114 ? 7.512 -5.871 -9.664 1 85.38 114 GLN B N 1
ATOM 1866 C CA . GLN B 1 114 ? 7.98 -5.141 -10.836 1 85.38 114 GLN B CA 1
ATOM 1867 C C . GLN B 1 114 ? 9.492 -5.281 -11.008 1 85.38 114 GLN B C 1
ATOM 1869 O O . GLN B 1 114 ? 10 -5.27 -12.133 1 85.38 114 GLN B O 1
ATOM 1874 N N . ARG B 1 115 ? 10.07 -5.492 -9.945 1 81.69 115 ARG B N 1
ATOM 1875 C CA . ARG B 1 115 ? 11.523 -5.605 -9.969 1 81.69 115 ARG B CA 1
ATOM 1876 C C . ARG B 1 115 ? 11.961 -6.863 -10.711 1 81.69 115 ARG B C 1
ATOM 1878 O O . ARG B 1 115 ? 13.047 -6.906 -11.289 1 81.69 115 ARG B O 1
ATOM 1885 N N . THR B 1 116 ? 11.078 -7.805 -10.742 1 82.94 116 THR B N 1
ATOM 1886 C CA . THR B 1 116 ? 11.422 -9.078 -11.375 1 82.94 116 THR B CA 1
ATOM 1887 C C . THR B 1 116 ? 11.305 -8.969 -12.898 1 82.94 116 THR B C 1
ATOM 1889 O O . THR B 1 116 ? 11.859 -9.797 -13.625 1 82.94 116 THR B O 1
ATOM 1892 N N . GLY B 1 117 ? 10.562 -8.039 -13.352 1 85.25 117 GLY B N 1
ATOM 1893 C CA . GLY B 1 117 ? 10.367 -7.875 -14.781 1 85.25 117 GLY B CA 1
ATOM 1894 C C . GLY B 1 117 ? 9.344 -8.836 -15.359 1 85.25 117 GLY B C 1
ATOM 1895 O O . GLY B 1 117 ? 9.109 -8.852 -16.562 1 85.25 117 GLY B O 1
ATOM 1896 N N . LEU B 1 118 ? 8.734 -9.555 -14.602 1 83.38 118 LEU B N 1
ATOM 1897 C CA . LEU B 1 118 ? 7.84 -10.609 -15.062 1 83.38 118 LEU B CA 1
ATOM 1898 C C . LEU B 1 118 ? 6.484 -10.039 -15.461 1 83.38 118 LEU B C 1
ATOM 1900 O O . LEU B 1 118 ? 5.699 -10.711 -16.141 1 83.38 118 LEU B O 1
ATOM 1904 N N . LEU B 1 119 ? 6.23 -8.773 -15.008 1 77.75 119 LEU B N 1
ATOM 1905 C CA . LEU B 1 119 ? 4.922 -8.188 -15.281 1 77.75 119 LEU B CA 1
ATOM 1906 C C . LEU B 1 119 ? 4.973 -7.312 -16.531 1 77.75 119 LEU B C 1
ATOM 1908 O O . LEU B 1 119 ? 4.02 -6.586 -16.828 1 77.75 119 LEU B O 1
ATOM 1912 N N . LYS B 1 120 ? 6.039 -7.316 -17.234 1 72.69 120 LYS B N 1
ATOM 1913 C CA . LYS B 1 120 ? 6.242 -6.453 -18.391 1 72.69 120 LYS B CA 1
ATOM 1914 C C . LYS B 1 120 ? 5.133 -6.645 -19.422 1 72.69 120 LYS B C 1
ATOM 1916 O O . LYS B 1 120 ? 4.68 -5.68 -20.047 1 72.69 120 LYS B O 1
ATOM 1921 N N . ASN B 1 121 ? 4.59 -7.75 -19.641 1 75.25 121 ASN B N 1
ATOM 1922 C CA . ASN B 1 121 ? 3.6 -8.023 -20.672 1 75.25 121 ASN B CA 1
ATOM 1923 C C . ASN B 1 121 ? 2.186 -8.055 -20.094 1 75.25 121 ASN B C 1
ATOM 1925 O O . ASN B 1 121 ? 1.25 -8.492 -20.766 1 75.25 121 ASN B O 1
ATOM 1929 N N . VAL B 1 122 ? 2.146 -7.82 -18.906 1 74.31 122 VAL B N 1
ATOM 1930 C CA . VAL B 1 122 ? 0.844 -7.887 -18.266 1 74.31 122 VAL B CA 1
ATOM 1931 C C . VAL B 1 122 ? 0.273 -6.48 -18.094 1 74.31 122 VAL B C 1
ATOM 1933 O O . VAL B 1 122 ? 1.01 -5.539 -17.797 1 74.31 122 VAL B O 1
ATOM 1936 N 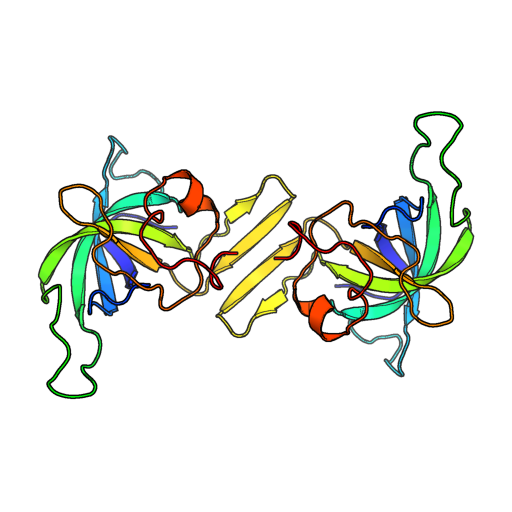N . SER B 1 123 ? -0.893 -6.387 -18.562 1 65.06 123 SER B N 1
ATOM 1937 C CA . SER B 1 123 ? -1.568 -5.105 -18.375 1 65.06 123 SER B CA 1
ATOM 1938 C C . SER B 1 123 ? -1.616 -4.715 -16.906 1 65.06 123 SER B C 1
ATOM 1940 O O . SER B 1 123 ? -2.266 -5.383 -16.094 1 65.06 123 SER B O 1
ATOM 1942 N N . ILE B 1 124 ? -0.56 -4.008 -16.422 1 61.72 124 ILE B N 1
ATOM 1943 C CA . ILE B 1 124 ? -0.28 -3.76 -15.008 1 61.72 124 ILE B CA 1
ATOM 1944 C C . ILE B 1 124 ? -1.004 -2.496 -14.547 1 61.72 124 ILE B C 1
ATOM 1946 O O . ILE B 1 124 ? -0.847 -2.062 -13.406 1 61.72 124 ILE B O 1
ATOM 1950 N N . SER B 1 125 ? -1.853 -2.045 -15.188 1 59.38 125 SER B N 1
ATOM 1951 C CA . SER B 1 125 ? -2.195 -0.635 -15.031 1 59.38 125 SER B CA 1
ATOM 1952 C C . SER B 1 125 ? -2.412 -0.279 -13.562 1 59.38 125 SER B C 1
ATOM 1954 O O . SER B 1 125 ? -1.564 0.37 -12.945 1 59.38 125 SER B O 1
ATOM 1956 N N . LYS B 1 126 ? -3.613 -0.44 -12.992 1 63.81 126 LYS B N 1
ATOM 1957 C CA . LYS B 1 126 ? -4.203 0.297 -11.883 1 63.81 126 LYS B CA 1
ATOM 1958 C C . LYS B 1 126 ? -4.09 -0.492 -10.578 1 63.81 126 LYS B C 1
ATOM 1960 O O . LYS B 1 126 ? -4.445 0.009 -9.508 1 63.81 126 LYS B O 1
ATOM 1965 N N . TYR B 1 127 ? -3.234 -1.665 -10.688 1 76.31 127 TYR B N 1
ATOM 1966 C CA . TYR B 1 127 ? -3.414 -2.555 -9.547 1 76.31 127 TYR B CA 1
ATOM 1967 C C . TYR B 1 127 ? -2.113 -2.711 -8.773 1 76.31 127 TYR B C 1
ATOM 1969 O O . TYR B 1 127 ? -2.012 -3.562 -7.887 1 76.31 127 TYR B O 1
ATOM 1977 N N . ILE B 1 128 ? -1.184 -1.971 -9.141 1 82.12 128 ILE B N 1
ATOM 1978 C CA . ILE B 1 128 ? 0.088 -2.15 -8.445 1 82.12 128 ILE B CA 1
ATOM 1979 C C . ILE B 1 128 ? 0.223 -1.111 -7.336 1 82.12 128 ILE B C 1
ATOM 1981 O O . ILE B 1 128 ? -0.003 0.08 -7.559 1 82.12 128 ILE B O 1
ATOM 1985 N N . ILE B 1 129 ? 0.474 -1.634 -6.176 1 84.44 129 ILE B N 1
ATOM 1986 C CA . ILE B 1 129 ? 0.665 -0.723 -5.051 1 84.44 129 ILE B CA 1
ATOM 198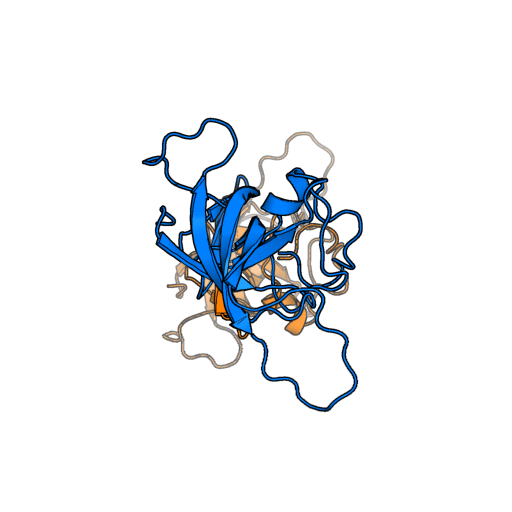7 C C . ILE B 1 129 ? 2.066 -0.901 -4.477 1 84.44 129 ILE B C 1
ATOM 1989 O O . ILE B 1 129 ? 2.613 -2.006 -4.484 1 84.44 129 ILE B O 1
#

Foldseek 3Di:
DDAAQDKAAEFFPLFAGMKGFHFFDDPDDNPDDDDAQGKTKIFGAGTDDPPDDPDDRNDDHRDIFMKGWFFAQDWDADPVRDIDHDPTTYIFTAHPVLETSGQETRAAGECVNVVNVNCVRHPRPPRYD/DDAAQDKAAEFFPLFAGMKGFHFFDDPDDNPDDDDAQGKTKIFGAGTDDPPDDDDDRNDDHRDIFMKGWFFAQDWDADPVRDIDHDPTTYIFTAHPVLETSGQETRAAGECVNVVNVRCVRHPNPPRYD

pLDDT: mean 86.74, std 11.93, range [50.72, 98.19]

Sequence (258 aa):
MIIKGSNFSVMDNSGARKVQCIQTLEGKKPTSLLRVGDKIVVVIKKMEKRKGGKYKLKVKKSDVCYAVIVKSKQPVRRKSGIIVNAGENGVILLTKTKEPIGTRLTGVVFKEVQRTGLLKNVSISKYIIMIIKGSNFSVMDNSGARKVQCIQTLEGKKPTSLLRVGDKIVVVIKKMEKRKGGKYKLKVKKSDVCYAVIVKSKQPVRRKSGIIVNAGENGVILLTKTKEPIGTRLTGVVFKEVQRTGLLKNVSISKYII

Organism: Dictyostelium discoideum (NCBI:txid44689)

GO terms:
  GO:0003735 structural constituent of ribosome (F, IC)
  GO:0006412 translation (P, IC)

Solvent-accessible surface area (backbone atoms only — not comparable to full-atom values): 13731 Å² total; per-residue (Å²): 123,48,44,71,65,37,65,29,36,47,35,30,66,28,40,49,33,31,31,29,31,71,40,68,47,90,81,45,55,72,84,40,78,55,50,69,48,39,51,32,30,28,31,30,71,34,61,47,81,71,84,63,92,76,68,82,62,75,58,55,78,66,38,75,41,36,27,34,28,29,32,30,50,50,72,43,78,45,95,88,41,36,33,39,27,30,76,46,35,26,25,37,49,23,38,97,84,61,37,54,64,27,53,39,58,73,48,74,29,41,50,65,28,58,76,70,54,54,49,74,77,29,59,54,84,90,33,59,76,122,47,45,71,65,36,64,28,36,46,35,30,66,30,40,48,32,32,31,31,31,71,39,67,46,90,80,45,54,77,84,41,78,55,51,68,49,40,49,32,32,29,32,31,72,34,62,46,80,72,83,68,91,78,71,81,63,74,59,54,77,67,38,74,39,36,28,33,27,28,34,30,50,51,71,43,78,44,95,87,42,35,34,39,25,31,76,47,36,25,24,37,50,23,38,97,86,61,38,54,65,28,53,39,59,73,49,74,30,39,50,64,29,58,77,70,54,53,50,74,79,28,58,56,79,91,34,60,75

Radius of gyration: 22.2 Å; Cα contacts (8 Å, |Δi|>4): 624; chains: 2; bounding box: 41×62×46 Å

Secondary structure (DSSP, 8-state):
-B-TT-EEEE-BTTSEEEEEEEEE-TT--TTSPB-TT-EEEEEEEEE----STT---SS-TT-EEEEEEEE-SS-EE-TTS-EEE-SS-EEEEE-TTS-BS-SBB-S-B-GGGGGGTTTTTSB-TTTB-/-B-TT-EEEE-BTTSEEEEEEEEE-TT--TTSPB-TT-EEEEEEEEE----STT---SS-TT-EEEEEEEE-SS-EE-TTS-EEE-SS-EEEEE-TTS-BS-SBB-S-B-GGGGGGTTTTTSB-TT-B-

Nearest PDB structures (foldseek):
  6ywy-assembly1_I  TM=8.955E-01  e=1.461E-12  Neurospora crassa
  6n1d-assembly2_BL14  TM=9.085E-01  e=3.959E-12  Thermus thermophilus HB27
  4wce-assembly1_H  TM=8.883E-01  e=5.309E-12  Staphylococcus aureus subsp. aureus NCTC 8325
  9cai-assembly1_CV  TM=8.068E-01  e=1.397E-09  Caenorhabditis elegans
  6yxy-assembly1_AO  TM=7.947E-01  e=5.226E-07  Trypanosoma brucei brucei